Protein AF-R6QWG6-F1 (afdb_monomer_lite)

Radius of gyration: 21.87 Å; chains: 1; bounding box: 49×50×62 Å

pLDDT: mean 91.48, std 11.35, range [29.98, 98.38]

Sequence (337 aa):
MKPDKQFIIIDHNIEKIKEFINEIIIEPKHLLSKWAKITNQTPAAKIGYIGQHLASLITGVPGTGSGARGNDLTDRSEVKSCNKVDQVDKCNNCGARVLRLEDKCPDCGSADIKRKDDSKWLFSVRDEQELKQYKNLDRIVLLLMDYPNFASGDFKDIRICAFEIYPKEERMQAFKELISNHYYNIFLPKQEKNKKTNPMNFHPWSFQFYKCNPIKTFECIIKDIDTCPNIAINSYIAPSCERDNSLKPLPMPSTLLKKEEWKEIIKKANYAEEIQPLIDNGFLKEKGLGKLTKCQFAKLPIKDKAAALPFLDQNLRDMVPLRPIVSALQKKHYQRG

Structure (mmCIF, N/CA/C/O backbone):
data_AF-R6QWG6-F1
#
_entry.id   AF-R6QWG6-F1
#
loop_
_atom_site.group_PDB
_atom_site.id
_atom_site.type_symbol
_atom_site.label_atom_id
_atom_site.label_alt_id
_atom_site.label_comp_id
_atom_site.label_asym_id
_atom_site.label_entity_id
_atom_site.label_seq_id
_atom_site.pdbx_PDB_ins_code
_atom_site.Cartn_x
_atom_site.Cartn_y
_atom_site.Cartn_z
_atom_site.occupancy
_atom_site.B_iso_or_equiv
_atom_site.auth_seq_id
_atom_site.auth_comp_id
_atom_site.auth_asym_id
_atom_site.auth_atom_id
_atom_site.pdbx_PDB_model_num
ATOM 1 N N . MET A 1 1 ? 13.348 -9.148 -12.463 1.00 74.56 1 MET A N 1
ATOM 2 C CA . MET A 1 1 ? 13.460 -9.402 -11.009 1.00 74.56 1 MET A CA 1
ATOM 3 C C . MET A 1 1 ? 12.838 -10.761 -10.744 1.00 74.56 1 MET A C 1
ATOM 5 O O . MET A 1 1 ? 11.757 -11.020 -11.262 1.00 74.56 1 MET A O 1
ATOM 9 N N . LYS A 1 2 ? 13.507 -11.672 -10.037 1.00 67.12 2 LYS A N 1
ATOM 10 C CA . LYS A 1 2 ? 13.031 -13.058 -9.914 1.00 67.12 2 LYS A CA 1
ATOM 11 C C . LYS A 1 2 ? 12.911 -13.443 -8.443 1.00 67.12 2 LYS A C 1
ATOM 13 O O . LYS A 1 2 ? 13.938 -13.463 -7.771 1.00 67.12 2 LYS A O 1
ATOM 18 N N . PRO A 1 3 ? 11.694 -13.731 -7.942 1.00 79.25 3 PRO A N 1
ATOM 19 C CA . PRO A 1 3 ? 11.537 -14.415 -6.667 1.00 79.25 3 PRO A CA 1
ATOM 20 C C . PRO A 1 3 ? 12.375 -15.693 -6.677 1.00 79.25 3 PRO A C 1
ATOM 22 O O . PRO A 1 3 ? 12.340 -16.457 -7.648 1.00 79.25 3 PRO A O 1
ATOM 25 N N . ASP A 1 4 ? 13.164 -15.896 -5.630 1.00 87.00 4 ASP A N 1
ATOM 26 C CA . ASP A 1 4 ? 14.049 -17.047 -5.560 1.00 87.00 4 ASP A CA 1
ATOM 27 C C . ASP A 1 4 ? 13.226 -18.315 -5.305 1.00 87.00 4 ASP A C 1
ATOM 29 O O . ASP A 1 4 ? 12.665 -18.533 -4.228 1.00 87.00 4 ASP A O 1
ATOM 33 N N . LYS A 1 5 ? 13.128 -19.141 -6.351 1.00 89.00 5 LYS A N 1
ATOM 34 C CA . LYS A 1 5 ? 12.234 -20.299 -6.402 1.00 89.00 5 LYS A CA 1
ATOM 35 C C . LYS A 1 5 ? 12.534 -21.329 -5.319 1.00 89.00 5 LYS A C 1
ATOM 37 O O . LYS A 1 5 ? 11.618 -22.048 -4.942 1.00 89.00 5 LYS A O 1
ATOM 42 N N . GLN A 1 6 ? 13.763 -21.383 -4.799 1.00 94.19 6 GLN A N 1
ATOM 43 C CA . GLN A 1 6 ? 14.117 -22.340 -3.747 1.00 94.19 6 GLN A CA 1
ATOM 44 C C . GLN A 1 6 ? 13.376 -22.081 -2.427 1.00 94.19 6 GLN A C 1
ATOM 46 O O . GLN A 1 6 ? 13.207 -22.997 -1.629 1.00 94.19 6 GLN A O 1
ATOM 51 N N . PHE A 1 7 ? 12.915 -20.847 -2.200 1.00 94.38 7 PHE A N 1
ATOM 52 C CA . PHE A 1 7 ? 12.168 -20.480 -0.998 1.00 94.38 7 PHE A CA 1
ATOM 53 C C . PHE A 1 7 ? 10.648 -20.593 -1.170 1.00 94.38 7 PHE A C 1
ATOM 55 O O . PHE A 1 7 ? 9.911 -20.463 -0.194 1.00 94.38 7 PHE A O 1
ATOM 62 N N . ILE A 1 8 ? 10.166 -20.837 -2.392 1.00 95.12 8 ILE A N 1
ATOM 63 C CA . ILE A 1 8 ? 8.740 -20.975 -2.694 1.00 95.12 8 ILE A CA 1
ATOM 64 C C . ILE A 1 8 ? 8.337 -22.425 -2.436 1.00 95.12 8 ILE A C 1
ATOM 66 O O . ILE A 1 8 ? 8.494 -23.282 -3.303 1.00 95.12 8 ILE A O 1
ATOM 70 N N . ILE A 1 9 ? 7.830 -22.693 -1.234 1.00 96.50 9 ILE A N 1
ATOM 71 C CA . ILE A 1 9 ? 7.484 -24.054 -0.795 1.00 96.50 9 ILE A CA 1
ATOM 72 C C . ILE A 1 9 ? 6.024 -24.205 -0.358 1.00 96.50 9 ILE A C 1
ATOM 74 O O . ILE A 1 9 ? 5.555 -25.327 -0.197 1.00 96.50 9 ILE A O 1
ATOM 78 N N . ILE A 1 10 ? 5.297 -23.100 -0.155 1.00 95.50 10 ILE A N 1
ATOM 79 C CA . ILE A 1 10 ? 3.862 -23.152 0.136 1.00 95.50 10 ILE A CA 1
ATOM 80 C C . ILE A 1 10 ? 3.117 -23.311 -1.189 1.00 95.50 10 ILE A C 1
ATOM 82 O O . ILE A 1 10 ? 3.154 -22.416 -2.034 1.00 95.50 10 ILE A O 1
ATOM 86 N N . ASP A 1 11 ? 2.422 -24.434 -1.325 1.00 93.06 11 ASP A N 1
ATOM 87 C CA . ASP A 1 11 ? 1.555 -24.793 -2.445 1.00 93.06 11 ASP A CA 1
ATOM 88 C C . ASP A 1 11 ? 0.078 -24.449 -2.174 1.00 93.06 11 ASP A C 1
ATOM 90 O O . ASP A 1 11 ? -0.278 -24.047 -1.061 1.00 93.06 11 ASP A O 1
ATOM 94 N N . HIS A 1 12 ? -0.784 -24.619 -3.188 1.00 95.19 12 HIS A N 1
ATOM 95 C CA . HIS A 1 12 ? -2.236 -24.377 -3.098 1.00 95.19 12 HIS A CA 1
ATOM 96 C C . HIS A 1 12 ? -2.566 -22.995 -2.503 1.00 95.19 12 HIS A C 1
ATOM 98 O O . HIS A 1 12 ? -3.383 -22.838 -1.593 1.00 95.19 12 HIS A O 1
ATOM 104 N N . ASN A 1 13 ? -1.835 -21.975 -2.968 1.00 96.19 13 ASN A N 1
ATOM 105 C CA . ASN A 1 13 ? -1.834 -20.650 -2.358 1.00 96.19 13 ASN A CA 1
ATOM 106 C C . ASN A 1 13 ? -3.224 -20.015 -2.374 1.00 96.19 13 ASN A C 1
ATOM 108 O O . ASN A 1 13 ? -3.626 -19.434 -1.377 1.00 96.19 13 ASN A O 1
ATOM 112 N N . ILE A 1 14 ? -3.968 -20.123 -3.479 1.00 97.44 14 ILE A N 1
ATOM 113 C CA . ILE A 1 14 ? -5.291 -19.496 -3.611 1.00 97.44 14 ILE A CA 1
ATOM 114 C C . ILE A 1 14 ? -6.273 -20.070 -2.587 1.00 97.44 14 ILE A C 1
ATOM 116 O O . ILE A 1 14 ? -6.990 -19.309 -1.936 1.00 97.44 14 ILE A O 1
ATOM 120 N N . GLU A 1 15 ? -6.296 -21.391 -2.435 1.00 97.94 15 GLU A N 1
ATOM 121 C CA . GLU A 1 15 ? -7.161 -22.102 -1.499 1.00 97.94 15 GLU A CA 1
ATOM 122 C C . GLU A 1 15 ? -6.824 -21.703 -0.060 1.00 97.94 15 GLU A C 1
ATOM 124 O O . GLU A 1 15 ? -7.693 -21.210 0.660 1.00 97.94 15 GLU A O 1
ATOM 129 N N . LYS A 1 16 ? -5.541 -21.787 0.316 1.00 98.25 16 LYS A N 1
ATOM 130 C CA . LYS A 1 16 ? -5.069 -21.417 1.659 1.00 98.25 16 LYS A CA 1
ATOM 131 C C . LYS A 1 16 ? -5.262 -19.934 1.969 1.00 98.25 16 LYS A C 1
ATOM 133 O O . LYS A 1 16 ? -5.526 -19.575 3.109 1.00 98.25 16 LYS A O 1
ATOM 138 N N . ILE A 1 17 ? -5.143 -19.049 0.976 1.00 98.31 17 ILE A N 1
ATOM 139 C CA . ILE A 1 17 ? -5.441 -17.618 1.143 1.00 98.31 17 ILE A CA 1
ATOM 140 C C . ILE A 1 17 ? -6.918 -17.427 1.488 1.00 98.31 17 ILE A C 1
ATOM 142 O O . ILE A 1 17 ? -7.224 -16.649 2.387 1.00 98.31 17 ILE A O 1
ATOM 146 N N . LYS A 1 18 ? -7.837 -18.110 0.793 1.00 98.31 18 LYS A N 1
ATOM 147 C CA . LYS A 1 18 ? -9.277 -18.007 1.076 1.00 98.31 18 LYS A CA 1
ATOM 148 C C . LYS A 1 18 ? -9.615 -18.536 2.466 1.00 98.31 18 LYS A C 1
ATOM 150 O O . LYS A 1 18 ? -10.324 -17.854 3.199 1.00 98.31 18 LYS A O 1
ATOM 155 N N . GLU A 1 19 ? -9.077 -19.698 2.823 1.00 98.25 19 GLU A N 1
ATOM 156 C CA . GLU A 1 19 ? -9.217 -20.297 4.155 1.00 98.25 19 GLU A CA 1
ATOM 157 C C . GLU A 1 19 ? -8.706 -19.339 5.238 1.00 98.25 19 GLU A C 1
ATOM 159 O O . GLU A 1 19 ? -9.456 -18.949 6.128 1.00 98.25 19 GLU A O 1
ATOM 164 N N . PHE A 1 20 ? -7.485 -18.820 5.080 1.00 97.69 20 PHE A N 1
ATOM 165 C CA . PHE A 1 20 ? -6.903 -17.855 6.009 1.00 97.69 20 PHE A CA 1
ATOM 166 C C . PHE A 1 20 ? -7.732 -16.571 6.134 1.00 97.69 20 PHE A C 1
ATOM 168 O O . PHE A 1 20 ? -7.926 -16.059 7.235 1.00 97.69 20 PHE A O 1
ATOM 175 N N . ILE A 1 21 ? -8.217 -16.014 5.019 1.00 97.06 21 ILE A N 1
ATOM 176 C CA . ILE A 1 21 ? -9.080 -14.826 5.051 1.00 97.06 21 ILE A CA 1
ATOM 177 C C . ILE A 1 21 ? -10.371 -15.133 5.821 1.00 97.06 21 ILE A C 1
ATOM 179 O O . ILE A 1 21 ? -10.808 -14.303 6.618 1.00 97.06 21 ILE A O 1
ATOM 183 N N . ASN A 1 22 ? -10.966 -16.308 5.621 1.00 96.69 22 ASN A N 1
ATOM 184 C CA . ASN A 1 22 ? -12.163 -16.706 6.349 1.00 96.69 22 ASN A CA 1
ATOM 185 C C . ASN A 1 22 ? -11.894 -16.818 7.861 1.00 96.69 22 ASN A C 1
ATOM 187 O O . ASN A 1 22 ? -12.491 -16.085 8.649 1.00 96.69 22 ASN A O 1
ATOM 191 N N . GLU A 1 23 ? -10.930 -17.650 8.248 1.00 96.06 23 GLU A N 1
ATOM 192 C CA . GLU A 1 23 ? -10.666 -18.003 9.648 1.00 96.06 23 GLU A CA 1
ATOM 193 C C . GLU A 1 23 ? -10.027 -16.871 10.462 1.00 96.06 23 GLU A C 1
ATOM 195 O O . GLU A 1 23 ? -10.277 -16.734 11.658 1.00 96.06 23 GLU A O 1
ATOM 200 N N . ILE A 1 24 ? -9.172 -16.049 9.843 1.00 95.31 24 ILE A N 1
ATOM 201 C CA . ILE A 1 24 ? -8.321 -15.088 10.568 1.00 95.31 24 ILE A CA 1
ATOM 202 C C . ILE A 1 24 ? -8.771 -13.636 10.373 1.00 95.31 24 ILE A C 1
ATOM 204 O O . ILE A 1 24 ? -8.404 -12.763 11.167 1.00 95.31 24 ILE A O 1
ATOM 208 N N . ILE A 1 25 ? -9.582 -13.347 9.352 1.00 93.88 25 ILE A N 1
ATOM 209 C CA . ILE A 1 25 ? -10.058 -11.983 9.073 1.00 93.88 25 ILE A CA 1
ATOM 210 C C . ILE A 1 25 ? -11.572 -11.880 9.252 1.00 93.88 25 ILE A C 1
ATOM 212 O O . ILE A 1 25 ? -12.025 -11.035 10.025 1.00 93.88 25 ILE A O 1
ATOM 216 N N . ILE A 1 26 ? -12.350 -12.719 8.567 1.00 94.88 26 ILE A N 1
ATOM 217 C CA . ILE A 1 26 ? -13.815 -12.614 8.537 1.00 94.88 26 ILE A CA 1
ATOM 218 C C . ILE A 1 26 ? -14.430 -13.049 9.869 1.00 94.88 26 ILE A C 1
ATOM 220 O O . ILE A 1 26 ? -15.070 -12.236 10.542 1.00 94.88 26 ILE A O 1
ATOM 224 N N . GLU A 1 27 ? -14.210 -14.299 10.281 1.00 94.50 27 GLU A N 1
ATOM 225 C CA . GLU A 1 27 ? -14.813 -14.844 11.503 1.00 94.50 27 GLU A CA 1
ATOM 226 C C . GLU A 1 27 ? -14.423 -14.038 12.755 1.00 94.50 27 GLU A C 1
ATOM 228 O O . GLU A 1 27 ? -15.314 -13.656 13.529 1.00 94.50 27 GLU A O 1
ATOM 233 N N . PRO A 1 28 ? -13.142 -13.655 12.955 1.00 92.56 28 PRO A N 1
ATOM 234 C CA . PRO A 1 28 ? -12.766 -12.839 14.099 1.00 92.56 28 PRO A CA 1
ATOM 235 C C . PRO A 1 28 ? -13.395 -11.451 14.052 1.00 92.56 28 PRO A C 1
ATOM 237 O O . PRO A 1 28 ? -13.781 -10.941 15.102 1.00 92.56 28 PRO A O 1
ATOM 240 N N . LYS A 1 29 ? -13.553 -10.834 12.870 1.00 91.62 29 LYS A N 1
ATOM 241 C CA . LYS A 1 29 ? -14.247 -9.544 12.755 1.00 91.62 29 LYS A CA 1
ATOM 242 C C . LYS A 1 29 ? -15.701 -9.663 13.199 1.00 91.62 29 LYS A C 1
ATOM 244 O O . LYS A 1 29 ? -16.153 -8.811 13.957 1.00 91.62 29 LYS A O 1
ATOM 249 N N . HIS A 1 30 ? -16.433 -10.699 12.792 1.00 92.31 30 HIS A N 1
ATOM 250 C CA . HIS A 1 30 ? -17.821 -10.897 13.235 1.00 92.31 30 HIS A CA 1
ATOM 251 C C . HIS A 1 30 ? -17.925 -11.052 14.753 1.00 92.31 30 HIS A C 1
ATOM 253 O O . HIS A 1 30 ? -18.745 -10.388 15.397 1.00 92.31 30 HIS A O 1
ATOM 259 N N . LEU A 1 31 ? -17.050 -11.870 15.342 1.00 93.56 31 LEU A N 1
ATOM 260 C CA . LEU A 1 31 ? -16.987 -12.059 16.791 1.00 93.56 31 LEU A CA 1
ATOM 261 C C . LEU A 1 31 ? -16.627 -10.756 17.515 1.00 93.56 31 LEU A C 1
ATOM 263 O O . LEU A 1 31 ? -17.288 -10.381 18.485 1.00 93.56 31 LEU A O 1
ATOM 267 N N . LEU A 1 32 ? -15.617 -10.030 17.038 1.00 92.50 32 LEU A N 1
ATOM 268 C CA . LEU A 1 32 ? -15.191 -8.766 17.632 1.00 92.50 32 LEU A CA 1
ATOM 269 C C . LEU A 1 32 ? -16.235 -7.662 17.452 1.00 92.50 32 LEU A C 1
ATOM 271 O O . LEU A 1 32 ? -16.421 -6.877 18.372 1.00 92.50 32 LEU A O 1
ATOM 275 N N . SER A 1 33 ? -16.981 -7.627 16.347 1.00 90.81 33 SER A N 1
ATOM 276 C CA . SER A 1 33 ? -18.115 -6.713 16.151 1.00 90.81 33 SER A CA 1
ATOM 277 C C . SER A 1 33 ? -19.225 -6.942 17.179 1.00 90.81 33 SER A C 1
ATOM 279 O O . SER A 1 33 ? -19.805 -5.978 17.683 1.00 90.81 33 SER A O 1
ATOM 281 N N . LYS A 1 34 ? -19.506 -8.201 17.544 1.00 92.38 34 LYS A N 1
ATOM 282 C CA . LYS A 1 34 ? -20.426 -8.520 18.648 1.00 92.38 34 LYS A CA 1
ATOM 283 C C . LYS A 1 34 ? -19.913 -7.944 19.969 1.00 92.38 34 LYS A C 1
ATOM 285 O O . LYS A 1 34 ? -20.668 -7.283 20.677 1.00 92.38 34 LYS A O 1
ATOM 290 N N . TRP A 1 35 ? -18.640 -8.164 20.294 1.00 93.81 35 TRP A N 1
ATOM 291 C CA . TRP A 1 35 ? -18.048 -7.666 21.539 1.00 93.81 35 TRP A CA 1
ATOM 292 C C . TRP A 1 35 ? -17.888 -6.147 21.569 1.00 93.81 35 TRP A C 1
ATOM 294 O O . TRP A 1 35 ? -18.071 -5.548 22.626 1.00 93.81 35 TRP A O 1
ATOM 304 N N . ALA A 1 36 ? -17.610 -5.511 20.434 1.00 91.25 36 ALA A N 1
ATOM 305 C CA . ALA A 1 36 ? -17.500 -4.062 20.299 1.00 91.25 36 ALA A CA 1
ATOM 306 C C . ALA A 1 36 ? -18.787 -3.360 20.747 1.00 91.25 36 ALA A C 1
ATOM 308 O O . ALA A 1 36 ? -18.729 -2.406 21.516 1.00 91.25 36 ALA A O 1
ATOM 309 N N . LYS A 1 37 ? -19.953 -3.900 20.368 1.00 89.69 37 LYS A N 1
ATOM 310 C CA . LYS A 1 37 ? -21.267 -3.386 20.794 1.00 89.69 37 LYS A CA 1
ATOM 311 C C . LYS A 1 37 ? -21.500 -3.474 22.309 1.00 89.69 37 LYS A C 1
ATOM 313 O O . LYS A 1 37 ? -22.247 -2.670 22.848 1.00 89.69 37 LYS A O 1
ATOM 318 N N . ILE A 1 38 ? -20.884 -4.445 22.987 1.00 92.19 38 ILE A N 1
ATOM 319 C CA . ILE A 1 38 ? -21.041 -4.673 24.436 1.00 92.19 38 ILE A CA 1
ATOM 320 C C . ILE A 1 38 ? -20.015 -3.861 25.237 1.00 92.19 38 ILE A C 1
ATOM 322 O O . ILE A 1 38 ? -20.322 -3.314 26.290 1.00 92.19 38 ILE A O 1
ATOM 326 N N . THR A 1 39 ? -18.776 -3.814 24.753 1.00 91.12 39 THR A N 1
ATOM 327 C CA . THR A 1 39 ? -17.607 -3.323 25.504 1.00 91.12 39 THR A CA 1
ATOM 328 C C . THR A 1 39 ? -17.164 -1.922 25.102 1.00 91.12 39 THR A C 1
ATOM 330 O O . THR A 1 39 ? -16.269 -1.358 25.734 1.00 91.12 39 THR A O 1
ATOM 333 N N . ASN A 1 40 ? -17.739 -1.385 24.023 1.00 85.38 40 ASN A N 1
ATOM 334 C CA . ASN A 1 40 ? -17.299 -0.162 23.362 1.00 85.38 40 ASN A CA 1
ATOM 335 C C . ASN A 1 40 ? -15.803 -0.178 22.971 1.00 85.38 40 ASN A C 1
ATOM 337 O O . ASN A 1 40 ? -15.129 0.852 22.937 1.00 85.38 40 ASN A O 1
ATOM 341 N N . GLN A 1 41 ? -15.254 -1.371 22.716 1.00 88.19 41 GLN A N 1
ATOM 342 C CA . GLN A 1 41 ? -13.901 -1.554 22.188 1.00 88.19 41 GLN A CA 1
ATOM 343 C C . GLN A 1 41 ? -13.926 -1.662 20.663 1.00 88.19 41 GLN A C 1
ATOM 345 O O . GLN A 1 41 ? -14.946 -1.986 20.060 1.00 88.19 41 GLN A O 1
ATOM 350 N N . THR A 1 42 ? -12.787 -1.400 20.019 1.00 85.50 42 THR A N 1
ATOM 351 C CA . THR A 1 42 ? -12.695 -1.507 18.558 1.00 85.50 42 THR A CA 1
ATOM 352 C C . THR A 1 42 ? -12.882 -2.953 18.078 1.00 85.50 42 THR A C 1
ATOM 354 O O . THR A 1 42 ? -12.284 -3.859 18.663 1.00 85.50 42 THR A O 1
ATOM 357 N N . PRO A 1 43 ? -13.646 -3.188 16.992 1.00 86.56 43 PRO A N 1
ATOM 358 C CA . PRO A 1 43 ? -13.701 -4.496 16.345 1.00 86.56 43 PRO A CA 1
ATOM 359 C C . PRO A 1 43 ? -12.462 -4.789 15.477 1.00 86.56 43 PRO A C 1
ATOM 361 O O . PRO A 1 43 ? -12.331 -5.883 14.933 1.00 86.56 43 PRO A O 1
ATOM 364 N N . ALA A 1 44 ? -11.545 -3.825 15.324 1.00 82.88 44 ALA A N 1
ATOM 365 C CA . ALA A 1 44 ? -10.369 -3.964 14.477 1.00 82.88 44 ALA A CA 1
ATOM 366 C C . ALA A 1 44 ? -9.353 -4.956 15.067 1.00 82.88 44 ALA A C 1
ATOM 368 O O . ALA A 1 44 ? -8.669 -4.659 16.052 1.00 82.88 44 ALA A O 1
ATOM 369 N N . ALA A 1 45 ? -9.159 -6.096 14.403 1.00 75.56 45 ALA A N 1
ATOM 370 C CA . ALA A 1 45 ? -8.042 -6.985 14.699 1.00 75.56 45 ALA A CA 1
ATOM 371 C C . ALA A 1 45 ? -6.703 -6.324 14.310 1.00 75.56 45 ALA A C 1
ATOM 373 O O . ALA A 1 45 ? -6.542 -5.737 13.232 1.00 75.56 45 ALA A O 1
ATOM 374 N N . LYS A 1 46 ? -5.701 -6.403 15.193 1.00 76.75 46 LYS A N 1
ATOM 375 C CA . LYS A 1 46 ? -4.368 -5.841 14.936 1.00 76.75 46 LYS A CA 1
ATOM 376 C C . LYS A 1 46 ? -3.612 -6.718 13.932 1.00 76.75 46 LYS A C 1
ATOM 378 O O . LYS A 1 46 ? -3.098 -7.771 14.286 1.00 76.75 46 LYS A O 1
ATOM 383 N N . ILE A 1 47 ? -3.458 -6.241 12.697 1.00 72.88 47 ILE A N 1
ATOM 384 C CA . ILE A 1 47 ? -2.959 -7.051 11.568 1.00 72.88 47 ILE A CA 1
ATOM 385 C C . ILE A 1 47 ? -1.441 -7.316 11.523 1.00 72.88 47 ILE A C 1
ATOM 387 O O . ILE A 1 47 ? -0.944 -7.740 10.486 1.00 72.88 47 ILE A O 1
ATOM 391 N N . GLY A 1 48 ? -0.676 -7.015 12.579 1.00 76.19 48 GLY A N 1
ATOM 392 C CA . GLY A 1 48 ? 0.796 -7.046 12.528 1.00 76.19 48 GLY A CA 1
ATOM 393 C C . GLY A 1 48 ? 1.340 -8.396 12.044 1.00 76.19 48 GLY A C 1
ATOM 394 O O . GLY A 1 48 ? 1.834 -8.499 10.925 1.00 76.19 48 GLY A O 1
ATOM 395 N N . TYR A 1 49 ? 1.169 -9.433 12.865 1.00 84.88 49 TYR A N 1
ATOM 396 C CA . TYR A 1 49 ? 1.573 -10.802 12.525 1.00 84.88 49 TYR A CA 1
ATOM 397 C C . TYR A 1 49 ? 0.650 -11.461 11.501 1.00 84.88 49 TYR A C 1
ATOM 399 O O . TYR A 1 49 ? 1.123 -12.181 10.629 1.00 84.88 49 TYR A O 1
ATOM 407 N N . ILE A 1 50 ? -0.649 -11.150 11.542 1.00 91.25 50 ILE A N 1
ATOM 408 C CA . ILE A 1 50 ? -1.636 -11.646 10.569 1.00 91.25 50 ILE A CA 1
ATOM 409 C C . ILE A 1 50 ? -1.197 -11.313 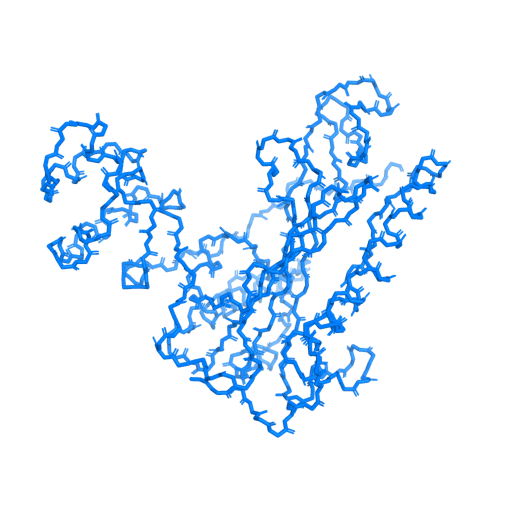9.137 1.00 91.25 50 ILE A C 1
ATOM 411 O O . ILE A 1 50 ? -1.262 -12.161 8.252 1.00 91.25 50 ILE A O 1
ATOM 415 N N . GLY A 1 51 ? -0.677 -10.105 8.910 1.00 93.06 51 GLY A N 1
ATOM 416 C CA . GLY A 1 51 ? -0.149 -9.727 7.608 1.00 93.06 51 GLY A CA 1
ATOM 417 C C . GLY A 1 51 ? 1.092 -10.528 7.203 1.00 93.06 51 GLY A C 1
ATOM 418 O O . GLY A 1 51 ? 1.229 -10.864 6.038 1.00 93.06 51 GLY A O 1
ATOM 419 N N . GLN A 1 52 ? 1.971 -10.920 8.127 1.00 93.69 52 GLN A N 1
ATOM 420 C CA . GLN A 1 52 ? 3.126 -11.762 7.779 1.00 93.69 52 GLN A CA 1
ATOM 421 C C . GLN A 1 52 ? 2.701 -13.168 7.330 1.00 93.69 52 GLN A C 1
ATOM 423 O O . GLN A 1 52 ? 3.225 -13.682 6.339 1.00 93.69 52 GLN A O 1
ATOM 428 N N . HIS A 1 53 ? 1.698 -13.760 7.988 1.00 95.56 53 HIS A N 1
ATOM 429 C CA . HIS A 1 53 ? 1.104 -15.022 7.539 1.00 95.56 53 HIS A CA 1
ATOM 430 C C . HIS A 1 53 ? 0.486 -14.885 6.146 1.00 95.56 53 HIS A C 1
ATOM 432 O O . HIS A 1 53 ? 0.799 -15.668 5.251 1.00 95.56 53 HIS A O 1
ATOM 438 N N . LEU A 1 54 ? -0.320 -13.845 5.926 1.00 96.94 54 LEU A N 1
ATOM 439 C CA . LEU A 1 54 ? -0.946 -13.615 4.628 1.00 96.94 54 LEU A CA 1
ATOM 440 C C . LEU A 1 54 ? 0.085 -13.337 3.522 1.00 96.94 54 LEU A C 1
ATOM 442 O O . LEU A 1 54 ? -0.048 -13.852 2.415 1.00 96.94 54 LEU A O 1
ATOM 446 N N . ALA A 1 55 ? 1.146 -12.581 3.817 1.00 97.06 55 ALA A N 1
ATOM 447 C CA . ALA A 1 55 ? 2.260 -12.370 2.895 1.00 97.06 55 ALA A CA 1
ATOM 448 C C . ALA A 1 55 ? 2.949 -13.694 2.544 1.00 97.06 55 ALA A C 1
ATOM 450 O O . ALA A 1 55 ? 3.278 -13.909 1.378 1.00 97.06 55 ALA A O 1
ATOM 451 N N . SER A 1 56 ? 3.115 -14.595 3.516 1.00 97.31 56 SER A N 1
ATOM 452 C CA . SER A 1 56 ? 3.696 -15.920 3.275 1.00 97.31 56 SER A CA 1
ATOM 453 C C . SER A 1 56 ? 2.840 -16.732 2.301 1.00 97.31 56 SER A C 1
ATOM 455 O O . SER A 1 56 ? 3.347 -17.276 1.324 1.00 97.31 56 SER A O 1
ATOM 457 N N . LEU A 1 57 ? 1.518 -16.739 2.502 1.00 98.19 57 LEU A N 1
ATO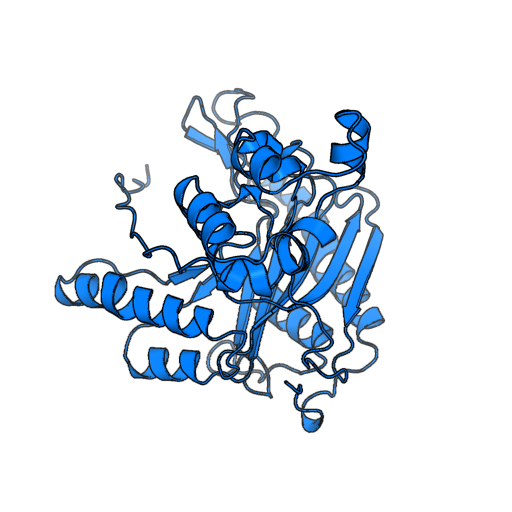M 458 C CA . LEU A 1 57 ? 0.581 -17.431 1.614 1.00 98.19 57 LEU A CA 1
ATOM 459 C C . LEU A 1 57 ? 0.566 -16.826 0.203 1.00 98.19 57 LEU A C 1
ATOM 461 O O . LEU A 1 57 ? 0.632 -17.561 -0.779 1.00 98.19 57 LEU A O 1
ATOM 465 N N . ILE A 1 58 ? 0.543 -15.494 0.084 1.00 97.81 58 ILE A N 1
ATOM 466 C CA . ILE A 1 58 ? 0.542 -14.792 -1.211 1.00 97.81 58 ILE A CA 1
ATOM 467 C C . ILE A 1 58 ? 1.836 -15.054 -1.982 1.00 97.81 58 ILE A C 1
ATOM 469 O O . ILE A 1 58 ? 1.795 -15.333 -3.181 1.00 97.81 58 ILE A O 1
ATOM 473 N N . THR A 1 59 ? 2.980 -14.967 -1.306 1.00 96.75 59 THR A N 1
ATOM 474 C CA . THR A 1 59 ? 4.302 -15.093 -1.935 1.00 96.75 59 THR A CA 1
ATOM 475 C C . THR A 1 59 ? 4.785 -16.529 -2.068 1.00 96.75 59 THR A C 1
ATOM 477 O O . THR A 1 59 ? 5.797 -16.746 -2.723 1.00 96.75 59 THR A O 1
ATOM 480 N N . GLY A 1 60 ? 4.110 -17.495 -1.443 1.00 97.06 60 GLY A N 1
ATOM 481 C CA . GLY A 1 60 ? 4.544 -18.890 -1.381 1.00 97.06 60 GLY A CA 1
ATOM 482 C C . GLY A 1 60 ? 5.773 -19.141 -0.498 1.00 97.06 60 GLY A C 1
ATOM 483 O O . GLY A 1 60 ? 6.257 -20.272 -0.445 1.00 97.06 60 GLY A O 1
ATOM 484 N N . VAL A 1 61 ? 6.284 -18.110 0.183 1.00 96.94 61 VAL A N 1
ATOM 485 C CA . VAL A 1 61 ? 7.514 -18.163 0.979 1.00 96.94 61 VAL A CA 1
ATOM 486 C C . VAL A 1 61 ? 7.161 -18.176 2.468 1.00 96.94 61 VAL A C 1
ATOM 488 O O . VAL A 1 61 ? 6.478 -17.265 2.926 1.00 96.94 61 VAL A O 1
ATOM 491 N N . PRO A 1 62 ? 7.609 -19.166 3.253 1.00 96.25 62 PRO A N 1
ATOM 492 C CA . PRO A 1 62 ? 7.316 -19.232 4.679 1.00 96.25 62 PRO A CA 1
ATOM 493 C C . PRO A 1 62 ? 8.062 -18.151 5.473 1.00 96.25 62 PRO A C 1
ATOM 495 O O . PRO A 1 62 ? 9.091 -17.618 5.052 1.00 96.25 62 PRO A O 1
ATOM 498 N N . GLY A 1 63 ? 7.560 -17.874 6.675 1.00 94.62 63 GLY A N 1
ATOM 499 C CA . GLY A 1 63 ? 8.264 -17.055 7.655 1.00 94.62 63 GLY A CA 1
ATOM 500 C C . GLY A 1 63 ? 9.445 -17.780 8.308 1.00 94.62 63 GLY A C 1
ATOM 501 O O . GLY A 1 63 ? 9.572 -19.001 8.237 1.00 94.62 63 GLY A O 1
ATOM 502 N N . THR A 1 64 ? 10.300 -17.028 9.002 1.00 91.25 64 THR A N 1
ATOM 503 C CA . THR A 1 64 ? 11.477 -17.582 9.706 1.00 91.25 64 THR A CA 1
ATOM 504 C C . THR A 1 64 ? 11.182 -18.147 11.099 1.00 91.25 64 THR A C 1
ATOM 506 O O . THR A 1 64 ? 12.064 -18.731 11.721 1.00 91.25 64 THR A O 1
ATOM 509 N N . GLY A 1 65 ? 9.979 -17.923 11.642 1.00 86.25 65 GLY A N 1
ATOM 510 C CA . GLY A 1 65 ? 9.646 -18.279 13.029 1.00 86.25 65 GLY A CA 1
ATOM 511 C C . GLY A 1 65 ? 10.342 -17.411 14.090 1.00 86.25 65 GLY A C 1
ATOM 512 O O . GLY A 1 65 ? 10.304 -17.735 15.272 1.00 86.25 65 GLY A O 1
ATOM 513 N N . SER A 1 66 ? 10.963 -16.291 13.699 1.00 81.50 66 SER A N 1
ATOM 514 C CA . SER A 1 66 ? 11.807 -15.465 14.582 1.00 81.50 66 SER A CA 1
ATOM 515 C C . SER A 1 66 ? 11.056 -14.588 15.596 1.00 81.50 66 SER A C 1
ATOM 517 O O . SER A 1 66 ? 11.693 -13.870 16.369 1.00 81.50 66 SER A O 1
ATOM 519 N N . GLY A 1 67 ? 9.718 -14.583 15.597 1.00 75.56 67 GLY A N 1
ATOM 520 C CA . GLY A 1 67 ? 8.922 -13.768 16.523 1.00 75.56 67 GLY A CA 1
ATOM 521 C C . GLY A 1 67 ? 9.228 -12.265 16.438 1.00 75.56 67 GLY A C 1
ATOM 522 O O . GLY A 1 67 ? 9.371 -11.614 17.472 1.00 75.56 67 GLY A O 1
ATOM 523 N N . ALA A 1 68 ? 9.369 -11.732 15.217 1.00 68.50 68 ALA A N 1
ATOM 524 C CA . ALA A 1 68 ? 9.760 -10.345 14.912 1.00 68.50 68 ALA A CA 1
ATOM 525 C C . ALA A 1 68 ? 11.216 -9.957 15.238 1.00 68.50 68 ALA A C 1
ATOM 527 O O . ALA A 1 68 ? 11.520 -8.768 15.352 1.00 68.50 68 ALA A O 1
ATOM 528 N N . ARG A 1 69 ? 12.123 -10.926 15.425 1.00 72.19 69 ARG A N 1
ATOM 529 C CA . ARG A 1 69 ? 13.542 -10.674 15.757 1.00 72.19 69 ARG A CA 1
ATOM 530 C C . ARG A 1 69 ? 14.515 -11.013 14.622 1.00 72.19 69 ARG A C 1
ATOM 532 O O . ARG A 1 69 ? 15.712 -11.136 14.858 1.00 72.19 69 ARG A O 1
ATOM 539 N N . GLY A 1 70 ? 14.015 -11.169 13.403 1.00 79.38 70 GLY A N 1
ATOM 540 C CA . GLY A 1 70 ? 14.801 -11.499 12.219 1.00 79.38 70 GLY A CA 1
ATOM 541 C C . GLY A 1 70 ? 14.054 -11.122 10.946 1.00 79.38 70 GLY A C 1
ATOM 542 O O . GLY A 1 70 ? 13.161 -10.282 10.986 1.00 79.38 70 GLY A O 1
ATOM 543 N N . ASN A 1 71 ? 14.413 -11.752 9.828 1.00 86.06 71 ASN A N 1
ATOM 544 C CA . ASN A 1 71 ? 13.707 -11.530 8.567 1.00 86.06 71 ASN A CA 1
ATOM 545 C C . ASN A 1 71 ? 12.268 -12.037 8.660 1.00 86.06 71 ASN A C 1
ATOM 547 O O . ASN A 1 71 ? 12.020 -13.092 9.255 1.00 86.06 71 ASN A O 1
ATOM 551 N N . ASP A 1 72 ? 11.344 -11.326 8.022 1.00 91.25 72 ASP A N 1
ATOM 552 C CA . ASP A 1 72 ? 9.938 -11.715 8.032 1.00 91.25 72 ASP A CA 1
ATOM 553 C C . ASP A 1 72 ? 9.723 -13.016 7.250 1.00 91.25 72 ASP A C 1
ATOM 555 O O . ASP A 1 72 ? 9.073 -13.928 7.760 1.00 91.25 72 ASP A O 1
ATOM 559 N N . LEU A 1 73 ? 10.336 -13.136 6.066 1.00 94.75 73 LEU A N 1
ATOM 560 C CA . LEU A 1 73 ? 10.297 -14.332 5.216 1.00 94.75 73 LEU A CA 1
ATOM 561 C C . LEU A 1 73 ? 11.675 -15.009 5.104 1.00 94.75 73 LEU A C 1
ATOM 563 O O . LEU A 1 73 ? 12.718 -14.373 5.290 1.00 94.75 73 LEU A O 1
ATOM 567 N N . THR A 1 74 ? 11.697 -16.310 4.796 1.00 95.06 74 THR A N 1
ATOM 568 C CA . THR A 1 74 ? 12.940 -17.104 4.682 1.00 95.06 74 THR A CA 1
ATOM 569 C C . THR A 1 74 ? 13.861 -16.648 3.552 1.00 95.06 74 THR A C 1
ATOM 571 O O . THR A 1 74 ? 15.077 -16.787 3.672 1.00 95.06 74 THR A O 1
ATOM 574 N N . ASP A 1 75 ? 13.311 -16.015 2.516 1.00 93.56 75 ASP A N 1
ATOM 575 C CA . ASP A 1 75 ? 14.059 -15.404 1.412 1.00 93.56 75 ASP A CA 1
ATOM 576 C C . ASP A 1 75 ? 14.602 -13.997 1.731 1.00 93.56 75 ASP A C 1
ATOM 578 O O . ASP A 1 75 ? 15.120 -13.316 0.848 1.00 93.56 75 ASP A O 1
ATOM 582 N N . ARG A 1 76 ? 14.493 -13.557 2.994 1.00 92.69 76 ARG A N 1
ATOM 583 C CA . ARG A 1 76 ? 14.903 -12.231 3.490 1.00 92.69 76 ARG A CA 1
ATOM 584 C C . ARG A 1 76 ? 14.039 -11.060 3.013 1.00 92.69 76 ARG A C 1
ATOM 586 O O . ARG A 1 76 ? 14.453 -9.909 3.158 1.00 92.69 76 ARG A O 1
ATOM 593 N N . SER A 1 77 ? 12.845 -11.320 2.483 1.00 93.88 77 SER A N 1
ATOM 594 C CA . SER A 1 77 ? 11.886 -10.251 2.196 1.00 93.88 77 SER A CA 1
ATOM 595 C C . SER A 1 77 ? 11.427 -9.553 3.477 1.00 93.88 77 SER A C 1
ATOM 597 O O . SER A 1 77 ? 11.147 -10.201 4.487 1.00 93.88 77 SER A O 1
ATOM 599 N N . GLU A 1 78 ? 11.283 -8.233 3.396 1.00 95.06 78 GLU A N 1
ATOM 600 C CA . GLU A 1 78 ? 10.674 -7.401 4.438 1.00 95.06 78 GLU A CA 1
ATOM 601 C C . GLU A 1 78 ? 9.165 -7.296 4.195 1.00 95.06 78 GLU A C 1
ATOM 603 O O . GLU A 1 78 ? 8.743 -6.955 3.087 1.00 95.06 78 GLU A O 1
ATOM 608 N N . VAL A 1 79 ? 8.337 -7.515 5.215 1.00 95.75 79 VAL A N 1
ATOM 609 C CA . VAL A 1 79 ? 6.876 -7.427 5.119 1.00 95.75 79 VAL A CA 1
ATOM 610 C C . VAL A 1 79 ? 6.370 -6.239 5.930 1.00 95.75 79 VAL A C 1
ATOM 612 O O . VAL A 1 79 ? 6.544 -6.152 7.144 1.00 95.75 79 VAL A O 1
ATOM 615 N N . LYS A 1 80 ? 5.644 -5.324 5.281 1.00 95.94 80 LYS A N 1
ATOM 616 C CA . LYS A 1 80 ? 4.908 -4.257 5.970 1.00 95.94 80 LYS A CA 1
ATOM 617 C C . LYS A 1 80 ? 3.414 -4.391 5.733 1.00 95.94 80 LYS A C 1
ATOM 619 O O . LYS A 1 80 ? 2.952 -4.463 4.600 1.00 95.94 80 LYS A O 1
ATOM 624 N N . SER A 1 81 ? 2.649 -4.291 6.812 1.00 95.00 81 SER A N 1
ATOM 625 C CA . SER A 1 81 ? 1.188 -4.391 6.787 1.00 95.00 81 SER A CA 1
ATOM 626 C C . SER A 1 81 ? 0.549 -3.061 7.183 1.00 95.00 81 SER A C 1
ATOM 628 O O . SER A 1 81 ? 0.995 -2.409 8.128 1.00 95.00 81 SER A O 1
ATOM 630 N N . CYS A 1 82 ? -0.494 -2.645 6.467 1.00 94.50 82 CYS A N 1
ATOM 631 C CA . CYS A 1 82 ? -1.252 -1.420 6.720 1.00 94.50 82 CYS A CA 1
ATOM 632 C C . CYS A 1 82 ? -2.750 -1.739 6.808 1.00 94.50 82 CYS A C 1
ATOM 634 O O . CYS A 1 82 ? -3.323 -2.247 5.845 1.00 94.50 82 CYS A O 1
ATOM 636 N N . ASN A 1 83 ? -3.374 -1.429 7.953 1.00 93.00 83 ASN A N 1
ATOM 637 C CA . ASN A 1 83 ? -4.816 -1.589 8.147 1.00 93.00 83 ASN A CA 1
ATOM 638 C C . ASN A 1 83 ? -5.530 -0.238 8.143 1.00 93.00 83 ASN A C 1
ATOM 640 O O . ASN A 1 83 ? -5.247 0.636 8.970 1.00 93.00 83 ASN A O 1
ATOM 644 N N . LYS A 1 84 ? -6.496 -0.090 7.246 1.00 92.50 84 LYS A N 1
ATOM 645 C CA . LYS A 1 84 ? -7.437 1.030 7.183 1.00 92.50 84 LYS A CA 1
ATOM 646 C C . LYS A 1 84 ? -8.859 0.653 7.584 1.00 92.50 84 LYS A C 1
ATOM 648 O O . LYS A 1 84 ? -9.667 1.543 7.836 1.00 92.50 84 LYS A O 1
ATOM 653 N N . VAL A 1 85 ? -9.135 -0.637 7.727 1.00 92.12 85 VAL A N 1
ATOM 654 C CA . VAL A 1 85 ? -10.409 -1.155 8.222 1.00 92.12 85 VAL A CA 1
ATOM 655 C C . VAL A 1 85 ? -10.546 -0.843 9.710 1.00 92.12 85 VAL A C 1
ATOM 657 O O . VAL A 1 85 ? -9.599 -0.998 10.482 1.00 92.12 85 VAL A O 1
ATOM 660 N N . ASP A 1 86 ? -11.734 -0.374 10.092 1.00 89.31 86 ASP A N 1
ATOM 661 C CA . ASP A 1 86 ? -12.147 -0.115 11.478 1.00 89.31 86 ASP A CA 1
ATOM 662 C C . ASP A 1 86 ? -11.200 0.786 12.284 1.00 89.31 86 ASP A C 1
ATOM 664 O O . ASP A 1 86 ? -11.070 0.692 13.509 1.00 89.31 86 ASP A O 1
ATOM 668 N N . GLN A 1 87 ? -10.553 1.724 11.590 1.00 88.81 87 GLN A N 1
ATOM 669 C CA . GLN A 1 87 ? -9.821 2.797 12.244 1.00 88.81 87 GLN A CA 1
ATOM 670 C C . GLN A 1 87 ? -10.739 3.639 13.119 1.00 88.81 87 GLN A C 1
ATOM 672 O O . GLN A 1 87 ? -11.862 3.970 12.747 1.00 88.81 87 GLN A O 1
ATOM 677 N N . VAL A 1 88 ? -10.203 4.048 14.269 1.00 88.31 88 VAL A N 1
ATOM 678 C CA . VAL A 1 88 ? -10.917 4.917 15.200 1.00 88.31 88 VAL A CA 1
ATOM 679 C C . VAL A 1 88 ? -11.090 6.307 14.589 1.00 88.31 88 VAL A C 1
ATOM 681 O O . VAL A 1 88 ? -10.118 7.061 14.414 1.00 88.31 88 VAL A O 1
ATOM 684 N N . ASP A 1 89 ? -12.346 6.657 14.341 1.00 93.62 89 ASP A N 1
ATOM 685 C CA . ASP A 1 89 ? -12.772 7.920 13.763 1.00 93.62 89 ASP A CA 1
ATOM 686 C C . ASP A 1 89 ? -12.809 9.029 14.830 1.00 93.62 89 ASP A C 1
ATOM 688 O O . ASP A 1 89 ? -12.352 8.865 15.973 1.00 93.62 89 ASP A O 1
ATOM 692 N N . LYS A 1 90 ? -13.254 10.225 14.438 1.00 95.44 90 LYS A N 1
ATOM 693 C CA . LYS A 1 90 ? -13.343 11.372 15.346 1.00 95.44 90 LYS A CA 1
ATOM 694 C C . LYS A 1 90 ? -14.604 12.187 15.078 1.00 95.44 90 LYS A C 1
ATOM 696 O O . LYS A 1 90 ? -14.834 12.575 13.939 1.00 95.44 90 LYS A O 1
ATOM 701 N N . CYS A 1 91 ? -15.368 12.514 16.115 1.00 96.75 91 CYS A N 1
ATOM 702 C CA . CYS A 1 91 ? -16.467 13.471 16.006 1.00 96.75 91 CYS A CA 1
ATOM 703 C C . CYS A 1 91 ? -15.918 14.880 15.732 1.00 96.75 91 CYS A C 1
ATOM 705 O O . CYS A 1 91 ? -14.982 15.323 16.407 1.00 96.75 91 CYS A O 1
ATOM 707 N N . ASN A 1 92 ? -16.489 15.596 14.764 1.00 96.81 92 ASN A N 1
ATOM 708 C CA . ASN A 1 92 ? -16.086 16.972 14.472 1.00 96.81 92 ASN A CA 1
ATOM 709 C C . ASN A 1 92 ? -16.589 17.968 15.533 1.00 96.81 92 ASN A C 1
ATOM 711 O O . ASN A 1 92 ? -15.882 18.933 15.814 1.00 96.81 92 ASN A O 1
ATOM 715 N N . ASN A 1 93 ? -17.732 17.708 16.181 1.00 96.94 93 ASN A N 1
ATOM 716 C CA . ASN A 1 93 ? -18.324 18.616 17.175 1.00 96.94 93 ASN A CA 1
ATOM 717 C C . ASN A 1 93 ? -17.595 18.589 18.523 1.00 96.94 93 ASN A C 1
ATOM 719 O O . ASN A 1 93 ? -17.177 19.631 19.013 1.00 96.94 93 ASN A O 1
ATOM 723 N N . CYS A 1 94 ? -17.456 17.411 19.142 1.00 95.56 94 CYS A N 1
ATOM 724 C CA . CYS A 1 94 ? -16.865 17.290 20.484 1.00 95.56 94 CYS A CA 1
ATOM 725 C C . CYS A 1 94 ? -15.440 16.719 20.478 1.00 95.56 94 CYS A C 1
ATOM 727 O O . CYS A 1 94 ? -14.757 16.731 21.496 1.00 95.56 94 CYS A O 1
ATOM 729 N N . GLY A 1 95 ? -14.959 16.208 19.341 1.00 95.00 95 GLY A N 1
ATOM 730 C CA . GLY A 1 95 ? -13.624 15.623 19.244 1.00 95.00 95 GLY A CA 1
ATOM 731 C C . GLY A 1 95 ? -13.473 14.217 19.831 1.00 95.00 95 GLY A C 1
ATOM 732 O O . GLY A 1 95 ? -12.359 13.681 19.766 1.00 95.00 95 GLY A O 1
ATOM 733 N N . ALA A 1 96 ? -14.554 13.625 20.346 1.00 94.25 96 ALA A N 1
ATOM 734 C CA . ALA A 1 96 ? -14.594 12.257 20.847 1.00 94.25 96 ALA A CA 1
ATOM 735 C C . ALA A 1 96 ? -14.199 11.232 19.780 1.00 94.25 96 ALA A C 1
ATOM 737 O O . ALA A 1 96 ? -14.253 11.491 18.570 1.00 94.25 96 ALA A O 1
ATOM 738 N N . ARG A 1 97 ? -13.771 10.057 20.242 1.00 93.25 97 ARG A N 1
ATOM 739 C CA . ARG A 1 97 ? -13.503 8.908 19.377 1.00 93.25 97 ARG A CA 1
ATOM 740 C C . ARG A 1 97 ? -14.812 8.215 19.044 1.00 93.25 97 ARG A C 1
ATOM 742 O O . ARG A 1 97 ? -15.668 8.098 19.905 1.00 93.25 97 ARG A O 1
ATOM 749 N N . VAL A 1 98 ? -14.934 7.793 17.793 1.00 93.69 98 VAL A N 1
ATOM 750 C CA . VAL A 1 98 ? -16.136 7.142 17.271 1.00 93.69 98 VAL A CA 1
ATOM 751 C C . VAL A 1 98 ? -15.691 5.866 16.568 1.00 93.69 98 VAL A C 1
ATOM 753 O O . VAL A 1 98 ? -14.717 5.889 15.804 1.00 93.69 98 VAL A O 1
ATOM 756 N N . LEU A 1 99 ? -16.332 4.745 16.873 1.00 92.00 99 LEU A N 1
ATOM 757 C CA . LEU A 1 99 ? -16.080 3.477 16.202 1.00 92.00 99 LEU A CA 1
ATOM 758 C C . LEU A 1 99 ? -16.647 3.521 14.780 1.00 92.00 99 LEU A C 1
ATOM 760 O O . LEU A 1 99 ? -17.610 4.227 14.482 1.00 92.00 99 LEU A O 1
ATOM 764 N N . ARG A 1 100 ? -16.063 2.732 13.873 1.00 90.94 100 ARG A N 1
ATOM 765 C CA . ARG A 1 100 ? -16.513 2.695 12.473 1.00 90.94 100 ARG A CA 1
ATOM 766 C C . ARG A 1 100 ? -17.970 2.238 12.331 1.00 90.94 100 ARG A C 1
ATOM 768 O O . ARG A 1 100 ? -18.660 2.726 11.447 1.00 90.94 100 ARG A O 1
ATOM 775 N N . LEU A 1 101 ? -18.419 1.361 13.228 1.00 89.06 101 LEU A N 1
ATOM 776 C CA . LEU A 1 101 ? -19.789 0.838 13.294 1.00 89.06 101 LEU A CA 1
ATOM 777 C C . LEU A 1 101 ? -20.829 1.846 13.815 1.00 89.06 101 LEU A C 1
ATOM 779 O O . LEU A 1 101 ? -22.020 1.560 13.769 1.00 89.06 101 LEU A O 1
ATOM 783 N N . GLU A 1 102 ? -20.397 2.985 14.359 1.00 91.06 102 GLU A N 1
ATOM 784 C CA . GLU A 1 102 ? -21.289 3.996 1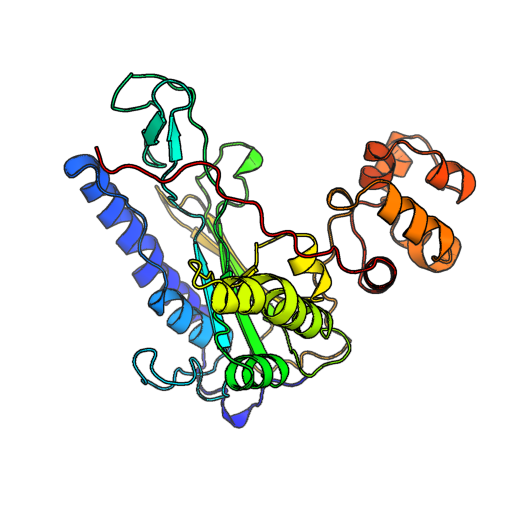4.926 1.00 91.06 102 GLU A CA 1
ATOM 785 C C . GLU A 1 102 ? -21.569 5.097 13.902 1.00 91.06 102 GLU A C 1
ATOM 787 O O . GLU A 1 102 ? -20.643 5.735 13.397 1.00 91.06 102 GLU A O 1
ATOM 792 N N . ASP A 1 103 ? -22.847 5.369 13.638 1.00 92.75 103 ASP A N 1
ATOM 793 C CA . ASP A 1 103 ? -23.290 6.461 12.755 1.00 92.75 103 ASP A CA 1
ATOM 794 C C . ASP A 1 103 ? -23.445 7.806 13.478 1.00 92.75 103 ASP A C 1
ATOM 796 O O . ASP A 1 103 ? -23.606 8.851 12.847 1.00 92.75 103 ASP A O 1
ATOM 800 N N . LYS A 1 104 ? -23.395 7.793 14.813 1.00 95.69 104 LYS A N 1
ATOM 801 C CA . LYS A 1 104 ? -23.470 8.980 15.668 1.00 95.69 104 LYS A CA 1
ATOM 802 C C . LYS A 1 104 ? -22.427 8.893 16.771 1.00 95.69 104 LYS A C 1
ATOM 804 O O . LYS A 1 104 ? -22.102 7.813 17.246 1.00 95.69 104 LYS A O 1
ATOM 809 N N . CYS A 1 105 ? -21.928 10.047 17.193 1.00 95.50 105 CYS A N 1
ATOM 810 C CA . CYS A 1 105 ? -21.008 10.159 18.312 1.00 95.50 105 CYS A CA 1
ATOM 811 C C . CYS A 1 105 ? -21.683 9.692 19.616 1.00 95.50 105 CYS A C 1
ATOM 813 O O . CYS A 1 105 ? -22.731 10.250 19.956 1.00 95.50 105 CYS A O 1
ATOM 815 N N . PRO A 1 106 ? -21.087 8.755 20.375 1.00 92.25 106 PRO A N 1
ATOM 816 C CA . PRO A 1 106 ? -21.668 8.287 21.634 1.00 92.25 106 PRO A CA 1
ATOM 817 C C . PRO A 1 106 ? -21.703 9.381 22.714 1.00 92.25 106 PRO A C 1
ATOM 819 O O . PRO A 1 106 ? -22.592 9.377 23.558 1.00 92.25 106 PRO A O 1
ATOM 822 N N . ASP A 1 107 ? -20.794 10.360 22.649 1.00 94.56 107 ASP A N 1
ATOM 823 C CA . ASP A 1 107 ? -20.667 11.399 23.679 1.00 94.56 107 ASP A CA 1
ATOM 824 C C . ASP A 1 107 ? -21.643 12.571 23.480 1.00 94.56 107 ASP A C 1
ATOM 826 O O . ASP A 1 107 ? -22.087 13.181 24.448 1.00 94.56 107 ASP A O 1
ATOM 830 N N . CYS A 1 108 ? -21.947 12.945 22.229 1.00 96.06 108 CYS A N 1
ATOM 831 C CA . CYS A 1 108 ? -22.744 14.147 21.929 1.00 96.06 108 CYS A CA 1
ATOM 832 C C . CYS A 1 108 ? -23.896 13.932 20.938 1.00 96.06 108 CYS A C 1
ATOM 834 O O . CYS A 1 108 ? -24.577 14.890 20.580 1.00 96.06 108 CYS A O 1
ATOM 836 N N . GLY A 1 109 ? -24.089 12.711 20.433 1.00 96.56 109 GLY A N 1
ATOM 837 C CA . GLY A 1 109 ? -25.149 12.368 19.481 1.00 96.56 109 GLY A CA 1
ATOM 838 C C . GLY A 1 109 ? -24.981 12.929 18.062 1.00 96.56 109 GLY A C 1
ATOM 839 O O . GLY A 1 109 ? -25.813 12.639 17.201 1.00 96.56 109 GLY A O 1
ATOM 840 N N . SER A 1 110 ? -23.928 13.711 17.783 1.00 97.12 110 SER A N 1
ATOM 841 C CA . SER A 1 110 ? -23.685 14.287 16.451 1.00 97.12 110 SER A CA 1
ATOM 842 C C . SER A 1 110 ? -23.388 13.206 15.410 1.00 97.12 110 SER A C 1
ATOM 844 O O . SER A 1 110 ? -22.581 12.310 15.657 1.00 97.12 110 SER A O 1
ATOM 846 N N . ALA A 1 111 ? -23.983 13.333 14.223 1.00 96.62 111 ALA A N 1
ATOM 847 C CA . ALA A 1 111 ? -23.662 12.512 13.053 1.00 96.62 111 ALA A CA 1
ATOM 848 C C . ALA A 1 111 ? -22.476 13.066 12.234 1.00 96.62 111 ALA A C 1
ATOM 850 O O . ALA A 1 111 ? -22.017 12.422 11.293 1.00 96.62 111 ALA A O 1
ATOM 851 N N . ASP A 1 112 ? -21.960 14.254 12.575 1.00 96.62 112 ASP A N 1
ATOM 852 C CA . ASP A 1 112 ? -20.803 14.846 11.899 1.00 96.62 112 ASP A CA 1
ATOM 853 C C . ASP A 1 112 ? -19.502 14.178 12.380 1.00 96.62 112 ASP A C 1
ATOM 855 O O . ASP A 1 112 ? -18.854 14.569 13.364 1.00 96.62 112 ASP A O 1
ATOM 859 N N . ILE A 1 113 ? -19.158 13.091 11.689 1.00 96.25 113 ILE A N 1
ATOM 860 C CA . ILE A 1 113 ? -18.030 12.220 11.998 1.00 96.25 113 ILE A CA 1
ATOM 861 C C . ILE A 1 113 ? -16.970 12.347 10.906 1.00 96.25 113 ILE A C 1
ATOM 863 O O . ILE A 1 113 ? -17.188 12.043 9.733 1.00 96.25 113 ILE A O 1
ATOM 867 N N . LYS A 1 114 ? -15.748 12.689 11.314 1.00 95.50 114 LYS A N 1
ATOM 868 C CA . LYS A 1 114 ? -14.562 12.571 10.471 1.00 95.50 114 LYS A CA 1
ATOM 869 C C . LYS A 1 114 ? -14.090 11.122 10.430 1.00 95.50 114 LYS A C 1
ATOM 871 O O . LYS A 1 114 ? -13.319 10.685 11.293 1.00 95.50 114 LYS A O 1
ATOM 876 N N . ARG A 1 115 ? -14.515 10.411 9.384 1.00 94.25 115 ARG A N 1
ATOM 877 C CA . ARG A 1 115 ? -14.019 9.073 9.038 1.00 94.25 115 ARG A CA 1
ATOM 878 C C . ARG A 1 115 ? -12.540 9.140 8.647 1.00 94.25 115 ARG A C 1
ATOM 880 O O . ARG A 1 115 ? -12.142 10.002 7.861 1.00 94.25 115 ARG A O 1
ATOM 887 N N . LYS A 1 116 ? -11.705 8.274 9.222 1.00 92.38 116 LYS A N 1
ATOM 888 C CA . LYS A 1 116 ? -10.253 8.250 8.987 1.00 92.38 116 LYS A CA 1
ATOM 889 C C . LYS A 1 116 ? -9.826 7.176 7.994 1.00 92.38 116 LYS A C 1
ATOM 891 O O . LYS A 1 116 ? -10.405 6.094 7.952 1.00 92.38 116 LYS A O 1
ATOM 896 N N . ASP A 1 117 ? -8.778 7.515 7.245 1.00 90.88 117 ASP A N 1
ATOM 897 C CA . ASP A 1 117 ? -8.117 6.656 6.257 1.00 90.88 117 ASP A CA 1
ATOM 898 C C . ASP A 1 117 ? -6.587 6.908 6.209 1.00 90.88 117 ASP A C 1
ATOM 900 O O . ASP A 1 117 ? -5.930 6.866 5.168 1.00 90.88 117 ASP A O 1
ATOM 904 N N . ASP A 1 118 ? -5.985 7.251 7.354 1.00 89.31 118 ASP A N 1
ATOM 905 C CA . ASP A 1 118 ? -4.639 7.844 7.433 1.00 89.31 118 ASP A CA 1
ATOM 906 C C . ASP A 1 118 ? -3.524 6.880 7.883 1.00 89.31 118 ASP A C 1
ATOM 908 O O . ASP A 1 118 ? -2.406 7.320 8.192 1.00 89.31 118 ASP A O 1
ATOM 912 N N . SER A 1 119 ? -3.782 5.565 7.878 1.00 91.50 119 SER A N 1
ATOM 913 C CA . SER A 1 119 ? -2.724 4.573 8.139 1.00 91.50 119 SER A CA 1
ATOM 914 C C . SER A 1 119 ? -1.688 4.505 7.028 1.00 91.50 119 SER A C 1
ATOM 916 O O . SER A 1 119 ? -1.901 4.915 5.885 1.00 91.50 119 SER A O 1
ATOM 918 N N . LYS A 1 120 ? -0.519 4.001 7.417 1.00 94.31 120 LYS A N 1
ATOM 919 C CA . LYS A 1 120 ? 0.681 3.913 6.596 1.00 94.31 120 LYS A CA 1
ATOM 920 C C . LYS A 1 120 ? 1.492 2.680 6.954 1.00 94.31 120 LYS A C 1
ATOM 922 O O . LYS A 1 120 ? 1.412 2.189 8.079 1.00 94.31 120 LYS A O 1
ATOM 927 N N . TRP A 1 121 ? 2.335 2.259 6.024 1.00 95.81 121 TRP A N 1
ATOM 928 C CA . TRP A 1 121 ? 3.466 1.401 6.342 1.00 95.81 121 TRP A CA 1
ATOM 929 C C . TRP A 1 121 ? 4.534 2.226 7.062 1.00 95.81 121 TRP A C 1
ATOM 931 O O . TRP A 1 121 ? 4.783 3.383 6.710 1.00 95.81 121 TRP A O 1
ATOM 941 N N . LEU A 1 122 ? 5.140 1.641 8.091 1.00 94.56 122 LEU A N 1
ATOM 942 C CA . LEU A 1 122 ? 6.180 2.284 8.887 1.00 94.56 122 LEU A CA 1
ATOM 943 C C . LEU A 1 122 ? 7.519 1.609 8.616 1.00 94.56 122 LEU A C 1
ATOM 945 O O . LEU A 1 122 ? 7.658 0.404 8.822 1.00 94.56 122 LEU A O 1
ATOM 949 N N . PHE A 1 123 ? 8.504 2.401 8.202 1.00 94.81 123 PHE A N 1
ATOM 950 C CA . PHE A 1 123 ? 9.891 1.962 8.065 1.00 94.81 123 PHE A CA 1
ATOM 951 C C . PHE A 1 123 ? 10.730 2.647 9.138 1.00 94.81 123 PHE A C 1
ATOM 953 O O . PHE A 1 123 ? 10.905 3.869 9.127 1.00 94.81 123 PHE A O 1
ATOM 960 N N . SER A 1 124 ? 11.205 1.866 10.100 1.00 92.25 124 SER A N 1
ATOM 961 C CA . SER A 1 124 ? 12.100 2.348 11.151 1.00 92.25 124 SER A CA 1
ATOM 962 C C . SER A 1 124 ? 13.528 2.277 10.637 1.00 92.25 124 SER A C 1
ATOM 964 O O . SER A 1 124 ? 13.963 1.183 10.310 1.00 92.25 124 SER A O 1
ATOM 966 N N . VAL A 1 125 ? 14.211 3.420 10.561 1.00 92.94 125 VAL A N 1
ATOM 967 C CA . VAL A 1 125 ? 15.635 3.538 10.220 1.00 92.94 125 VAL A CA 1
ATOM 968 C C . VAL A 1 125 ? 16.303 4.396 11.290 1.00 92.94 125 VAL A C 1
ATOM 970 O O . VAL A 1 125 ? 15.922 5.554 11.474 1.00 92.94 125 VAL A O 1
ATOM 973 N N . ARG A 1 126 ? 17.210 3.795 12.058 1.00 91.25 126 ARG A N 1
ATOM 974 C CA . ARG A 1 126 ? 17.762 4.358 13.300 1.00 91.25 126 ARG A CA 1
ATOM 975 C C . ARG A 1 126 ? 19.249 4.671 13.231 1.00 91.25 126 ARG A C 1
ATOM 977 O O . ARG A 1 126 ? 19.747 5.420 14.064 1.00 91.25 126 ARG A O 1
ATOM 984 N N . ASP A 1 127 ? 19.929 4.117 12.244 1.00 93.00 127 ASP A N 1
ATOM 985 C CA . ASP A 1 127 ? 21.346 4.313 11.991 1.00 93.00 127 ASP A CA 1
ATOM 986 C C . ASP A 1 127 ? 21.659 4.027 10.513 1.00 93.00 127 ASP A C 1
ATOM 988 O O . ASP A 1 127 ? 20.793 3.639 9.715 1.00 93.00 127 ASP A O 1
ATOM 992 N N . GLU A 1 128 ? 22.918 4.236 10.134 1.00 95.12 128 GLU A N 1
ATOM 993 C CA . GLU A 1 128 ? 23.379 3.986 8.771 1.00 95.12 128 GLU A CA 1
ATOM 994 C C . GLU A 1 128 ? 23.367 2.500 8.393 1.00 95.12 128 GLU A C 1
ATOM 996 O O . GLU A 1 128 ? 23.236 2.172 7.210 1.00 95.12 128 GLU A O 1
ATOM 1001 N N . GLN A 1 129 ? 23.478 1.592 9.368 1.00 95.19 129 GLN A N 1
ATOM 1002 C CA . GLN A 1 129 ? 23.448 0.155 9.116 1.00 95.19 129 GLN A CA 1
ATOM 1003 C C . GLN A 1 129 ? 22.046 -0.276 8.676 1.00 95.19 129 GLN A C 1
ATOM 1005 O O . GLN A 1 129 ? 21.913 -0.931 7.641 1.00 95.19 129 GLN A O 1
ATOM 1010 N N . GLU A 1 130 ? 21.002 0.144 9.389 1.00 94.25 130 GLU A N 1
ATOM 1011 C CA . GLU A 1 130 ? 19.606 -0.077 9.006 1.00 94.25 130 GLU A CA 1
ATOM 1012 C C . GLU A 1 130 ? 19.292 0.592 7.663 1.00 94.25 130 GLU A C 1
ATOM 1014 O O . GLU A 1 130 ? 18.659 -0.014 6.795 1.00 94.25 130 GLU A O 1
ATOM 1019 N N . LEU A 1 131 ? 19.788 1.815 7.428 1.00 95.62 131 LEU A N 1
ATOM 1020 C CA . LEU A 1 131 ? 19.625 2.479 6.131 1.00 95.62 131 LEU A CA 1
ATOM 1021 C C . LEU A 1 131 ? 20.234 1.636 5.001 1.00 95.62 131 LEU A C 1
ATOM 1023 O O . LEU A 1 131 ? 19.616 1.447 3.947 1.00 95.62 131 LEU A O 1
ATOM 1027 N N . LYS A 1 132 ? 21.444 1.110 5.216 1.00 96.00 132 LYS A N 1
ATOM 1028 C CA . LYS A 1 132 ? 22.127 0.234 4.263 1.00 96.00 132 LYS A CA 1
ATOM 1029 C C . LYS A 1 132 ? 21.366 -1.075 4.060 1.00 96.00 132 LYS A C 1
ATOM 1031 O O . LYS A 1 132 ? 21.324 -1.546 2.926 1.00 96.00 132 LYS A O 1
ATOM 1036 N N . GLN A 1 133 ? 20.753 -1.643 5.098 1.00 93.56 133 GLN A N 1
ATOM 1037 C CA . GLN A 1 133 ? 19.924 -2.845 4.980 1.00 93.56 133 GLN A CA 1
ATOM 1038 C C . GLN A 1 133 ? 18.733 -2.599 4.053 1.00 93.56 133 GLN A C 1
ATOM 1040 O O . GLN A 1 133 ? 18.633 -3.277 3.035 1.00 93.56 133 GLN A O 1
ATOM 1045 N N . TYR A 1 134 ? 17.910 -1.573 4.299 1.00 95.06 134 TYR A N 1
ATOM 1046 C CA . TYR A 1 134 ? 16.762 -1.273 3.429 1.00 95.06 134 TYR A CA 1
ATOM 1047 C C . TYR A 1 134 ? 17.154 -1.010 1.975 1.00 95.06 134 TYR A C 1
ATOM 1049 O O . TYR A 1 134 ? 16.460 -1.431 1.050 1.00 95.06 134 TYR A O 1
ATOM 1057 N N . LYS A 1 135 ? 18.283 -0.327 1.754 1.00 94.94 135 LYS A N 1
ATOM 1058 C CA . LYS A 1 135 ? 18.806 -0.039 0.410 1.00 94.94 135 LYS A CA 1
ATOM 1059 C C . LYS A 1 135 ? 19.288 -1.281 -0.347 1.00 94.94 135 LYS A C 1
ATOM 1061 O O . LYS A 1 135 ? 19.474 -1.190 -1.562 1.00 94.94 135 LYS A O 1
ATOM 1066 N N . ASN A 1 136 ? 19.514 -2.382 0.367 1.00 94.00 136 ASN A N 1
ATOM 1067 C CA . ASN A 1 136 ? 20.017 -3.654 -0.142 1.00 94.00 136 ASN A CA 1
ATOM 1068 C C . ASN A 1 136 ? 19.037 -4.815 0.095 1.00 94.00 136 ASN A C 1
ATOM 1070 O O . ASN A 1 136 ? 19.442 -5.972 -0.026 1.00 94.00 136 ASN A O 1
ATOM 1074 N N . LEU A 1 137 ? 17.773 -4.538 0.422 1.00 92.50 137 LEU A N 1
ATOM 1075 C CA . LEU A 1 137 ? 16.744 -5.573 0.441 1.00 92.50 137 LEU A CA 1
ATOM 1076 C C . LEU A 1 137 ? 16.508 -6.089 -0.977 1.00 92.50 137 LEU A C 1
ATOM 1078 O O . LEU A 1 137 ? 16.466 -5.311 -1.933 1.00 92.50 137 LEU A O 1
ATOM 1082 N N . ASP A 1 138 ? 16.329 -7.401 -1.090 1.00 92.12 138 ASP A N 1
ATOM 1083 C CA . ASP A 1 138 ? 15.930 -8.035 -2.343 1.00 92.12 138 ASP A CA 1
ATOM 1084 C C . ASP A 1 138 ? 14.469 -7.726 -2.656 1.00 92.12 138 ASP A C 1
ATOM 1086 O O . ASP A 1 138 ? 14.142 -7.385 -3.788 1.00 92.12 138 ASP A O 1
ATOM 1090 N N . ARG A 1 139 ? 13.598 -7.761 -1.641 1.00 94.44 139 ARG A N 1
ATOM 1091 C CA . ARG A 1 139 ? 12.162 -7.552 -1.812 1.00 94.44 139 ARG A CA 1
ATOM 1092 C C . ARG A 1 139 ? 11.513 -6.958 -0.565 1.00 94.44 139 ARG A C 1
ATOM 1094 O O . ARG A 1 139 ? 11.823 -7.331 0.563 1.00 94.44 139 ARG A O 1
ATOM 1101 N N . ILE A 1 140 ? 10.575 -6.047 -0.793 1.00 96.75 140 ILE A N 1
ATOM 1102 C CA . ILE A 1 140 ? 9.639 -5.520 0.199 1.00 96.75 140 ILE A CA 1
ATOM 1103 C C . ILE A 1 140 ? 8.234 -5.916 -0.245 1.00 96.75 140 ILE A C 1
ATOM 1105 O O . ILE A 1 140 ? 7.829 -5.590 -1.362 1.00 96.75 140 ILE A O 1
ATOM 1109 N N . VAL A 1 141 ? 7.486 -6.569 0.638 1.00 97.44 141 VAL A N 1
ATOM 1110 C CA . VAL A 1 141 ? 6.082 -6.937 0.447 1.00 97.44 141 VAL A CA 1
ATOM 1111 C C . VAL A 1 141 ? 5.212 -6.003 1.281 1.00 97.44 141 VAL A C 1
ATOM 1113 O O . VAL A 1 141 ? 5.345 -5.911 2.500 1.00 97.44 141 VAL A O 1
ATOM 1116 N N . LEU A 1 142 ? 4.311 -5.288 0.620 1.00 98.06 142 LEU A N 1
ATOM 1117 C CA . LEU A 1 142 ? 3.420 -4.309 1.227 1.00 98.06 142 LEU A CA 1
ATOM 1118 C C . LEU A 1 142 ? 1.987 -4.818 1.183 1.00 98.06 142 LEU A C 1
ATOM 1120 O O . LEU A 1 142 ? 1.396 -4.901 0.110 1.00 98.06 142 LEU A O 1
ATOM 1124 N N . LEU A 1 143 ? 1.411 -5.104 2.345 1.00 97.88 143 LEU A N 1
ATOM 1125 C CA . LEU A 1 143 ? 0.009 -5.478 2.474 1.00 97.88 143 LEU A CA 1
ATOM 1126 C C . LEU A 1 143 ? -0.847 -4.286 2.863 1.00 97.88 143 LEU A C 1
ATOM 1128 O O . LEU A 1 143 ? -0.523 -3.545 3.795 1.00 97.88 143 LEU A O 1
ATOM 1132 N N . LEU A 1 144 ? -1.968 -4.136 2.175 1.00 96.62 144 LEU A N 1
ATOM 1133 C CA . LEU A 1 144 ? -2.977 -3.128 2.443 1.00 96.62 144 LEU A CA 1
ATOM 1134 C C . LEU A 1 144 ? -4.320 -3.805 2.660 1.00 96.62 144 LEU A C 1
ATOM 1136 O O . LEU A 1 144 ? -4.754 -4.556 1.795 1.00 96.62 144 LEU A O 1
ATOM 1140 N N . MET A 1 145 ? -4.987 -3.476 3.760 1.00 96.00 145 MET A N 1
ATOM 1141 C CA . MET A 1 145 ? -6.395 -3.789 3.963 1.00 96.00 145 MET A CA 1
ATOM 1142 C C . MET A 1 145 ? -7.173 -2.479 4.104 1.00 96.00 145 MET A C 1
ATOM 1144 O O . MET A 1 145 ? -6.895 -1.710 5.025 1.00 96.00 145 MET A O 1
ATOM 1148 N N . ASP A 1 146 ? -8.083 -2.180 3.178 1.00 95.69 146 ASP A N 1
ATOM 1149 C CA . ASP A 1 146 ? -8.850 -0.928 3.150 1.00 95.69 146 ASP A CA 1
ATOM 1150 C C . ASP A 1 146 ? -10.304 -1.111 2.691 1.00 95.69 146 ASP A C 1
ATOM 1152 O O . ASP A 1 146 ? -10.717 -2.196 2.295 1.00 95.69 146 ASP A O 1
ATOM 1156 N N . TYR A 1 147 ? -11.093 -0.040 2.796 1.00 95.88 147 TYR A N 1
ATOM 1157 C CA . TYR A 1 147 ? -12.447 0.024 2.248 1.00 95.88 147 TYR A CA 1
ATOM 1158 C C . TYR A 1 147 ? -12.364 0.587 0.818 1.00 95.88 147 TYR A C 1
ATOM 1160 O O . TYR A 1 147 ? -11.995 1.757 0.662 1.00 95.88 147 TYR A O 1
ATOM 1168 N N . PRO A 1 148 ? -12.687 -0.182 -0.240 1.00 95.81 148 PRO A N 1
ATOM 1169 C CA . PRO A 1 148 ? -12.527 0.273 -1.620 1.00 95.81 148 PRO A CA 1
ATOM 1170 C C . PRO A 1 148 ? -13.455 1.452 -1.958 1.00 95.81 148 PRO A C 1
ATOM 1172 O O . PRO A 1 148 ? -13.078 2.303 -2.762 1.00 95.81 148 PRO A O 1
ATOM 1175 N N . ASN A 1 149 ? -14.605 1.553 -1.282 1.00 95.88 149 ASN A N 1
ATOM 1176 C CA . ASN A 1 149 ? -15.609 2.606 -1.472 1.00 95.88 149 ASN A CA 1
ATOM 1177 C C . ASN A 1 149 ? -15.564 3.688 -0.374 1.00 95.88 149 ASN A C 1
ATOM 1179 O O . ASN A 1 149 ? -16.537 4.418 -0.173 1.00 95.88 149 ASN A O 1
ATOM 1183 N N . PHE A 1 150 ? -14.426 3.838 0.321 1.00 94.50 150 PHE A N 1
ATOM 1184 C CA . PHE A 1 150 ? -14.283 4.766 1.451 1.00 94.50 150 PHE A CA 1
ATOM 1185 C C . PHE A 1 150 ? -14.743 6.198 1.127 1.00 94.50 150 PHE A C 1
ATOM 1187 O O . PHE A 1 150 ? -15.404 6.839 1.942 1.00 94.50 150 PHE A O 1
ATOM 1194 N N . ALA A 1 151 ? -14.411 6.704 -0.067 1.00 91.44 151 ALA A N 1
ATOM 1195 C CA . ALA A 1 151 ? -14.752 8.065 -0.491 1.00 91.44 151 ALA A CA 1
ATOM 1196 C C . ALA A 1 151 ? -16.268 8.310 -0.597 1.00 91.44 151 ALA A C 1
ATOM 1198 O O . ALA A 1 151 ? -16.710 9.449 -0.460 1.00 91.44 151 ALA A O 1
ATOM 1199 N N . SER A 1 152 ? -17.050 7.251 -0.806 1.00 93.56 152 SER A N 1
ATOM 1200 C CA . SER A 1 152 ? -18.513 7.287 -0.865 1.00 93.56 152 SER A CA 1
ATOM 1201 C C . SER A 1 152 ? -19.169 7.051 0.499 1.00 93.56 152 SER A C 1
ATOM 1203 O O . SER A 1 152 ? -20.392 6.998 0.578 1.00 93.56 152 SER A O 1
ATOM 1205 N N . GLY A 1 153 ? -18.379 6.900 1.570 1.00 91.94 153 GLY A N 1
ATOM 1206 C CA . GLY A 1 153 ? -18.885 6.562 2.902 1.00 91.94 153 GLY A CA 1
ATOM 1207 C C . GLY A 1 153 ? -19.411 5.129 3.013 1.00 91.94 153 GLY A C 1
ATOM 1208 O O . GLY A 1 153 ? -20.168 4.840 3.935 1.00 91.94 153 GLY A O 1
ATOM 1209 N N . ASP A 1 154 ? -19.029 4.250 2.084 1.00 93.38 154 ASP A N 1
ATOM 1210 C CA . ASP A 1 154 ? -19.440 2.849 2.063 1.00 93.38 154 ASP A CA 1
ATOM 1211 C C . ASP A 1 154 ? -18.312 1.947 2.585 1.00 93.38 154 ASP A C 1
ATOM 1213 O O . ASP A 1 154 ? -17.179 1.964 2.090 1.00 93.38 154 ASP A O 1
ATOM 1217 N N . PHE A 1 155 ? -18.641 1.176 3.622 1.00 93.81 155 PHE A N 1
ATOM 1218 C CA . PHE A 1 155 ? -17.720 0.331 4.383 1.00 93.81 155 PHE A CA 1
ATOM 1219 C C . PHE A 1 155 ? -18.123 -1.151 4.360 1.00 93.81 155 PHE A C 1
ATOM 1221 O O . PHE A 1 155 ? -17.662 -1.920 5.197 1.00 93.81 155 PHE A O 1
ATOM 1228 N N . LYS A 1 156 ? -18.989 -1.559 3.425 1.00 94.44 156 LYS A N 1
ATOM 1229 C CA . LYS A 1 156 ? -19.495 -2.940 3.347 1.00 94.44 156 LYS A CA 1
ATOM 1230 C C . LYS A 1 156 ? -18.495 -3.933 2.771 1.00 94.44 156 LYS A C 1
ATOM 1232 O O . LYS A 1 156 ? -18.594 -5.119 3.053 1.00 94.44 156 LYS A O 1
ATOM 1237 N N . ASP A 1 157 ? -17.530 -3.458 1.997 1.00 97.00 157 ASP A N 1
ATOM 1238 C CA . ASP A 1 157 ? -16.547 -4.313 1.341 1.00 97.00 157 ASP A CA 1
ATOM 1239 C C . ASP A 1 157 ? -15.160 -4.077 1.929 1.00 97.00 157 ASP A C 1
ATOM 1241 O O . ASP A 1 157 ? -14.760 -2.936 2.146 1.00 97.00 157 ASP A O 1
ATOM 1245 N N . ILE A 1 158 ? -14.376 -5.134 2.118 1.00 96.69 158 ILE A N 1
ATOM 1246 C CA . ILE A 1 158 ? -12.950 -5.014 2.438 1.00 96.69 158 ILE A CA 1
ATOM 1247 C C . ILE A 1 158 ? -12.138 -5.386 1.207 1.00 96.69 158 ILE A C 1
ATOM 1249 O O . ILE A 1 158 ? -12.350 -6.430 0.599 1.00 96.69 158 ILE A O 1
ATOM 1253 N N . ARG A 1 159 ? -11.145 -4.569 0.871 1.00 97.88 159 ARG A N 1
ATOM 1254 C CA . ARG A 1 159 ? -10.122 -4.901 -0.115 1.00 97.88 159 ARG A CA 1
ATOM 1255 C C . ARG A 1 159 ? -8.821 -5.260 0.579 1.00 97.88 159 ARG A C 1
ATOM 1257 O O . ARG A 1 159 ? -8.363 -4.536 1.459 1.00 97.88 159 ARG A O 1
ATOM 1264 N N . ILE A 1 160 ? -8.200 -6.341 0.124 1.00 97.81 160 ILE A N 1
ATOM 1265 C CA . ILE A 1 160 ? -6.842 -6.734 0.489 1.00 97.81 160 ILE A CA 1
ATOM 1266 C C . ILE A 1 160 ? -5.971 -6.665 -0.762 1.00 97.81 160 ILE A C 1
ATOM 1268 O O . ILE A 1 160 ? -6.265 -7.329 -1.754 1.00 97.81 160 ILE A O 1
ATOM 1272 N N . CYS A 1 161 ? -4.879 -5.908 -0.705 1.00 98.12 161 CYS A N 1
ATOM 1273 C CA . CYS A 1 161 ? -3.882 -5.838 -1.770 1.00 98.12 161 CYS A CA 1
ATOM 1274 C C . CYS A 1 161 ? -2.496 -6.222 -1.254 1.00 98.12 161 CYS A C 1
ATOM 1276 O O . CYS A 1 161 ? -2.135 -5.868 -0.130 1.00 98.12 161 CYS A O 1
ATOM 1278 N N . ALA A 1 162 ? -1.696 -6.849 -2.117 1.00 98.19 162 ALA A N 1
ATOM 1279 C CA . ALA A 1 162 ? -0.255 -6.970 -1.929 1.00 98.19 162 ALA A CA 1
ATOM 1280 C C . ALA A 1 162 ? 0.500 -6.264 -3.053 1.00 98.19 162 ALA A C 1
ATOM 1282 O O . ALA A 1 162 ? 0.146 -6.377 -4.233 1.00 98.19 162 ALA A O 1
ATOM 1283 N N . PHE A 1 163 ? 1.560 -5.559 -2.672 1.00 97.88 163 PHE A N 1
ATOM 1284 C CA . PHE A 1 163 ? 2.491 -4.931 -3.596 1.00 97.88 163 PHE A CA 1
ATOM 1285 C C . PHE A 1 163 ? 3.914 -5.380 -3.314 1.00 97.88 163 PHE A C 1
ATOM 1287 O O . PHE A 1 163 ? 4.289 -5.566 -2.160 1.00 97.88 163 PHE A O 1
ATOM 1294 N N . GLU A 1 164 ? 4.717 -5.479 -4.362 1.00 96.62 164 GLU A N 1
ATOM 1295 C CA . GLU A 1 164 ? 6.146 -5.748 -4.258 1.00 96.62 164 GLU A CA 1
ATOM 1296 C C . GLU A 1 164 ? 6.956 -4.534 -4.722 1.00 96.62 164 GLU A C 1
ATOM 1298 O O . GLU A 1 164 ? 6.631 -3.892 -5.729 1.00 96.62 164 GLU A O 1
ATOM 1303 N N . ILE A 1 165 ? 8.016 -4.231 -3.969 1.00 95.88 165 ILE A N 1
ATOM 1304 C CA . ILE A 1 165 ? 9.079 -3.288 -4.329 1.00 95.88 165 ILE A CA 1
ATOM 1305 C C . ILE A 1 165 ? 10.414 -4.030 -4.224 1.00 95.88 165 ILE A C 1
ATOM 1307 O O . ILE A 1 165 ? 10.642 -4.747 -3.254 1.00 95.88 165 ILE A O 1
ATOM 1311 N N . TYR A 1 166 ? 11.305 -3.822 -5.188 1.00 94.50 166 TYR A N 1
ATOM 1312 C CA . TYR A 1 166 ? 12.629 -4.439 -5.267 1.00 94.50 166 TYR A CA 1
ATOM 1313 C C . TYR A 1 166 ? 13.704 -3.343 -5.201 1.00 94.50 166 TYR A C 1
ATOM 1315 O O . TYR A 1 166 ? 14.095 -2.807 -6.235 1.00 94.50 166 TYR A O 1
ATOM 1323 N N . PRO A 1 167 ? 14.178 -2.942 -4.005 1.00 93.94 167 PRO A N 1
ATOM 1324 C CA . PRO A 1 167 ? 15.058 -1.778 -3.854 1.00 93.94 167 PRO A CA 1
ATOM 1325 C C . PRO A 1 167 ? 16.356 -1.824 -4.665 1.00 93.94 167 PRO A C 1
ATOM 1327 O O . PRO A 1 167 ? 16.867 -0.775 -5.050 1.00 93.94 167 PRO A O 1
ATOM 1330 N N . LYS A 1 168 ? 16.908 -3.014 -4.920 1.00 91.50 168 LYS A N 1
ATOM 1331 C CA . LYS A 1 168 ? 18.131 -3.190 -5.721 1.00 91.50 168 LYS A CA 1
ATOM 1332 C C . LYS A 1 168 ? 17.959 -2.842 -7.200 1.00 91.50 168 LYS A C 1
ATOM 1334 O O . LYS A 1 168 ? 18.954 -2.640 -7.884 1.00 91.50 168 LYS A O 1
ATOM 1339 N N . GLU A 1 169 ? 16.726 -2.766 -7.672 1.00 91.12 169 GLU A N 1
ATOM 1340 C CA . GLU A 1 169 ? 16.408 -2.659 -9.088 1.00 91.12 169 GLU A CA 1
ATOM 1341 C C . GLU A 1 169 ? 16.247 -1.194 -9.479 1.00 91.12 169 GLU A C 1
ATOM 1343 O O . GLU A 1 169 ? 15.560 -0.425 -8.801 1.00 91.12 169 GLU A O 1
ATOM 1348 N N . GLU A 1 170 ? 16.868 -0.803 -10.593 1.00 90.88 170 GLU A N 1
ATOM 1349 C CA . GLU A 1 170 ? 16.932 0.595 -11.036 1.00 90.88 170 GLU A CA 1
ATOM 1350 C C . GLU A 1 170 ? 15.534 1.202 -11.204 1.00 90.88 170 GLU A C 1
ATOM 1352 O O . GLU A 1 170 ? 15.249 2.289 -10.699 1.00 90.88 170 GLU A O 1
ATOM 1357 N N . ARG A 1 171 ? 14.609 0.437 -11.796 1.00 89.81 171 ARG A N 1
ATOM 1358 C CA . ARG A 1 171 ? 13.201 0.826 -11.946 1.00 89.81 171 ARG A CA 1
ATOM 1359 C C . ARG A 1 171 ? 12.537 1.200 -10.616 1.00 89.81 171 ARG A C 1
ATOM 1361 O O . ARG A 1 171 ? 11.570 1.948 -10.635 1.00 89.81 171 ARG A O 1
ATOM 1368 N N . MET A 1 172 ? 12.990 0.705 -9.466 1.00 92.88 172 MET A N 1
ATOM 1369 C CA . MET A 1 172 ? 12.363 0.965 -8.160 1.00 92.88 172 MET A CA 1
ATOM 1370 C C . MET A 1 172 ? 13.264 1.756 -7.201 1.00 92.88 172 MET A C 1
ATOM 1372 O O . MET A 1 172 ? 12.980 1.853 -6.002 1.00 92.88 172 MET A O 1
ATOM 1376 N N . GLN A 1 173 ? 14.319 2.391 -7.725 1.00 91.94 173 GLN A N 1
ATOM 1377 C CA . GLN A 1 173 ? 15.314 3.124 -6.938 1.00 91.94 173 GLN A CA 1
ATOM 1378 C C . GLN A 1 173 ? 14.739 4.272 -6.099 1.00 91.94 173 GLN A C 1
ATOM 1380 O O . GLN A 1 173 ? 15.301 4.617 -5.058 1.00 91.94 173 GLN A O 1
ATOM 1385 N N . ALA A 1 174 ? 13.584 4.820 -6.488 1.00 95.06 174 ALA A N 1
ATOM 1386 C CA . ALA A 1 174 ? 12.915 5.892 -5.757 1.00 95.06 174 ALA A CA 1
ATOM 1387 C C . ALA A 1 174 ? 12.659 5.539 -4.281 1.00 95.06 174 ALA A C 1
ATOM 1389 O O . ALA A 1 174 ? 12.700 6.421 -3.425 1.00 95.06 174 ALA A O 1
ATOM 1390 N N . PHE A 1 175 ? 12.467 4.257 -3.941 1.00 96.00 175 PHE A N 1
ATOM 1391 C CA . PHE A 1 175 ? 12.371 3.846 -2.538 1.00 96.00 175 PHE A CA 1
ATOM 1392 C C . PHE A 1 175 ? 13.663 4.145 -1.757 1.00 96.00 175 PHE A C 1
ATOM 1394 O O . PHE A 1 175 ? 13.608 4.657 -0.636 1.00 96.00 175 PHE A O 1
ATOM 1401 N N . LYS A 1 176 ? 14.834 3.881 -2.356 1.00 95.56 176 LYS A N 1
ATOM 1402 C CA . LYS A 1 176 ? 16.149 4.141 -1.746 1.00 95.56 176 LYS A CA 1
ATOM 1403 C C . LYS A 1 176 ? 16.365 5.627 -1.503 1.00 95.56 176 LYS A C 1
ATOM 1405 O O . LYS A 1 176 ? 16.895 6.003 -0.456 1.00 95.56 176 LYS A O 1
ATOM 1410 N N . GLU A 1 177 ? 15.940 6.462 -2.444 1.00 94.81 177 GLU A N 1
ATOM 1411 C CA . GLU A 1 177 ? 15.979 7.916 -2.303 1.00 94.81 177 GLU A CA 1
ATOM 1412 C C . GLU A 1 177 ? 15.064 8.387 -1.172 1.00 94.81 177 GLU A C 1
ATOM 1414 O O . GLU A 1 177 ? 15.501 9.156 -0.318 1.00 94.81 177 GLU A O 1
ATOM 1419 N N . LEU A 1 178 ? 13.828 7.878 -1.105 1.00 95.25 178 LEU A N 1
ATOM 1420 C CA . LEU A 1 178 ? 12.870 8.240 -0.058 1.00 95.25 178 LEU A CA 1
ATOM 1421 C C . LEU A 1 178 ? 13.382 7.894 1.341 1.00 95.25 178 LEU A C 1
ATOM 1423 O O . LEU A 1 178 ? 13.353 8.748 2.229 1.00 95.25 178 LEU A O 1
ATOM 1427 N N . ILE A 1 179 ? 13.881 6.672 1.544 1.00 95.38 179 ILE A N 1
ATOM 1428 C CA . ILE A 1 179 ? 14.350 6.264 2.870 1.00 95.38 179 ILE A CA 1
ATOM 1429 C C . ILE A 1 179 ? 15.647 6.976 3.271 1.00 95.38 179 ILE A C 1
ATOM 1431 O O . ILE A 1 179 ? 15.790 7.365 4.430 1.00 95.38 179 ILE A O 1
ATOM 1435 N N . SER A 1 180 ? 16.542 7.250 2.312 1.00 95.06 180 SER A N 1
ATOM 1436 C CA . SER A 1 180 ? 17.737 8.070 2.556 1.00 95.06 180 SER A CA 1
ATOM 1437 C C . SER A 1 180 ? 17.352 9.507 2.917 1.00 95.06 180 SER A C 1
ATOM 1439 O O . SER A 1 180 ? 17.880 10.066 3.874 1.00 95.06 180 SER A O 1
ATOM 1441 N N . ASN A 1 181 ? 16.393 10.096 2.198 1.00 94.00 181 ASN A N 1
ATOM 1442 C CA . ASN A 1 181 ? 15.906 11.446 2.466 1.00 94.00 181 ASN A CA 1
ATOM 1443 C C . ASN A 1 181 ? 15.287 11.541 3.867 1.00 94.00 181 ASN A C 1
ATOM 1445 O O . ASN A 1 181 ? 15.619 12.456 4.617 1.00 94.00 181 ASN A O 1
ATOM 1449 N N . HIS A 1 182 ? 14.450 10.574 4.260 1.00 94.12 182 HIS A N 1
ATOM 1450 C CA . HIS A 1 182 ? 13.912 10.524 5.622 1.00 94.12 182 HIS A CA 1
ATOM 1451 C C . HIS A 1 182 ? 15.029 10.415 6.665 1.00 94.12 182 HIS A C 1
ATOM 1453 O O . HIS A 1 182 ? 15.003 11.148 7.653 1.00 94.12 182 HIS A O 1
ATOM 1459 N N . TYR A 1 183 ? 16.021 9.547 6.450 1.00 94.81 183 TYR A N 1
ATOM 1460 C CA . TYR A 1 183 ? 17.130 9.392 7.388 1.00 94.81 183 TYR A CA 1
ATOM 1461 C C . TYR A 1 183 ? 17.909 10.703 7.581 1.00 94.81 183 TYR A C 1
ATOM 1463 O O . TYR A 1 183 ? 17.940 11.238 8.690 1.00 94.81 183 TYR A O 1
ATOM 1471 N N . TYR A 1 184 ? 18.454 11.268 6.501 1.00 94.12 184 TYR A N 1
ATOM 1472 C CA . TYR A 1 184 ? 19.340 12.433 6.575 1.00 94.12 184 TYR A CA 1
ATOM 1473 C C . TYR A 1 184 ? 18.612 13.747 6.880 1.00 94.12 184 TYR A C 1
ATOM 1475 O O . TYR A 1 184 ? 19.172 14.605 7.554 1.00 94.12 184 TYR A O 1
ATOM 1483 N N . ASN A 1 185 ? 17.364 13.921 6.430 1.00 91.81 185 ASN A N 1
ATOM 1484 C CA . ASN A 1 185 ? 16.661 15.205 6.564 1.00 91.81 185 ASN A CA 1
ATOM 1485 C C . ASN A 1 185 ? 15.630 15.236 7.700 1.00 91.81 185 ASN A C 1
ATOM 1487 O O . ASN A 1 185 ? 15.171 16.316 8.077 1.00 91.81 185 ASN A O 1
ATOM 1491 N N . ILE A 1 186 ? 15.224 14.081 8.242 1.00 90.88 186 ILE A N 1
ATOM 1492 C CA . ILE A 1 186 ? 14.184 14.008 9.283 1.00 90.88 186 ILE A CA 1
ATOM 1493 C C . ILE A 1 186 ? 14.683 13.296 10.530 1.00 90.88 186 ILE A C 1
ATOM 1495 O O . ILE A 1 186 ? 14.531 13.841 11.623 1.00 90.88 186 ILE A O 1
ATOM 1499 N N . PHE A 1 187 ? 15.217 12.085 10.395 1.00 93.06 187 PHE A N 1
ATOM 1500 C CA . PHE A 1 187 ? 15.618 11.283 11.545 1.00 93.06 187 PHE A CA 1
ATOM 1501 C C . PHE A 1 187 ? 16.872 11.857 12.215 1.00 93.06 187 PHE A C 1
ATOM 1503 O O . PHE A 1 187 ? 16.789 12.276 13.372 1.00 93.06 187 PHE A O 1
ATOM 1510 N N . LEU A 1 188 ? 17.983 11.956 11.478 1.00 93.25 188 LEU A N 1
ATOM 1511 C CA . LEU A 1 188 ? 19.280 12.387 12.001 1.00 93.25 188 LEU A CA 1
ATOM 1512 C C . LEU A 1 188 ? 19.219 13.797 12.627 1.00 93.25 188 LEU A C 1
ATOM 1514 O O . LEU A 1 188 ? 19.564 13.929 13.802 1.00 93.25 188 LEU A O 1
ATOM 1518 N N . PRO A 1 189 ? 18.621 14.826 11.983 1.00 93.38 189 PRO A N 1
ATOM 1519 C CA . PRO A 1 189 ? 18.540 16.161 12.580 1.00 93.38 189 PRO A CA 1
ATOM 1520 C C . PRO A 1 189 ? 17.656 16.229 13.833 1.00 93.38 189 PRO A C 1
ATOM 1522 O O . PRO A 1 189 ? 17.785 17.153 14.641 1.00 93.38 189 PRO A O 1
ATOM 1525 N N . LYS A 1 190 ? 16.694 15.305 13.993 1.00 93.06 190 LYS A N 1
ATOM 1526 C CA . LYS A 1 190 ? 15.902 15.193 15.228 1.00 93.06 190 LYS A CA 1
ATOM 1527 C C . LYS A 1 190 ? 16.709 14.512 16.323 1.00 93.06 190 LYS A C 1
ATOM 1529 O O . LYS A 1 190 ? 16.665 14.990 17.454 1.00 93.06 190 LYS A O 1
ATOM 1534 N N . GLN A 1 191 ? 17.433 13.448 15.987 1.00 93.75 191 GLN A N 1
ATOM 1535 C CA . GLN A 1 191 ? 18.279 12.714 16.920 1.00 93.75 191 GLN A CA 1
ATOM 1536 C C . GLN A 1 191 ? 19.391 13.603 17.488 1.00 93.75 191 GLN A C 1
ATOM 1538 O O . GLN A 1 191 ? 19.507 13.698 18.703 1.00 93.75 191 GLN A O 1
ATOM 1543 N N . GLU A 1 192 ? 20.121 14.337 16.643 1.00 94.31 192 GLU A N 1
ATOM 1544 C CA . GLU A 1 192 ? 21.183 15.273 17.061 1.00 94.31 192 GLU A CA 1
ATOM 1545 C C . GLU A 1 192 ? 20.673 16.369 18.009 1.00 94.31 192 GLU A C 1
ATOM 1547 O O . GLU A 1 192 ? 21.397 16.868 18.866 1.00 94.31 192 GLU A O 1
ATOM 1552 N N . LYS A 1 193 ? 19.392 16.736 17.883 1.00 94.94 193 LYS A N 1
ATOM 1553 C CA . LYS A 1 193 ? 18.717 17.719 18.744 1.00 94.94 193 LYS A CA 1
ATOM 1554 C C . LYS A 1 193 ? 18.030 17.083 19.957 1.00 94.94 193 LYS A C 1
ATOM 1556 O O . LYS A 1 193 ? 17.236 17.765 20.605 1.00 94.94 193 LYS A O 1
ATOM 1561 N N . ASN A 1 194 ? 18.256 15.794 20.225 1.00 93.38 194 ASN A N 1
ATOM 1562 C CA . ASN A 1 194 ? 17.585 15.007 21.266 1.00 93.38 194 ASN A CA 1
ATOM 1563 C C . ASN A 1 194 ? 16.047 15.115 21.224 1.00 93.38 194 ASN A C 1
ATOM 1565 O O . ASN A 1 194 ? 15.363 15.106 22.248 1.00 93.38 194 ASN A O 1
ATOM 1569 N N . LYS A 1 195 ? 15.473 15.242 20.022 1.00 92.88 195 LYS A N 1
ATOM 1570 C CA . LYS A 1 195 ? 14.022 15.300 19.807 1.00 92.88 195 LYS A CA 1
ATOM 1571 C C . LYS A 1 195 ? 13.470 13.911 19.525 1.00 92.88 195 LYS A C 1
ATOM 1573 O O . LYS A 1 195 ? 14.138 13.061 18.943 1.00 92.88 195 LYS A O 1
ATOM 1578 N N . LYS A 1 196 ? 12.188 13.717 19.846 1.00 89.94 196 LYS A N 1
ATOM 1579 C CA . LYS A 1 196 ? 11.452 12.496 19.504 1.00 89.94 196 LYS A CA 1
ATOM 1580 C C . LYS A 1 196 ? 11.547 12.213 17.999 1.00 89.94 196 LYS A C 1
ATOM 1582 O O . LYS A 1 196 ? 11.033 12.982 17.181 1.00 89.94 196 LYS A O 1
ATOM 1587 N N . THR A 1 197 ? 12.181 11.098 17.656 1.00 90.19 197 THR A N 1
ATOM 1588 C CA . THR A 1 197 ? 12.276 10.591 16.288 1.00 90.19 197 THR A CA 1
ATOM 1589 C C . THR A 1 197 ? 11.010 9.824 15.914 1.00 90.19 197 THR A C 1
ATOM 1591 O O . THR A 1 197 ? 10.172 9.481 16.755 1.00 90.19 197 THR A O 1
ATOM 1594 N N . ASN A 1 198 ? 10.823 9.603 14.617 1.00 90.12 198 ASN A N 1
ATOM 1595 C CA . ASN A 1 198 ? 9.694 8.850 14.099 1.00 90.12 198 ASN A CA 1
ATOM 1596 C C . ASN A 1 198 ? 10.136 8.000 12.903 1.00 90.12 198 ASN A C 1
ATOM 1598 O O . ASN A 1 198 ? 11.024 8.427 12.158 1.00 90.12 198 ASN A O 1
ATOM 1602 N N . PRO A 1 199 ? 9.496 6.840 12.686 1.00 93.31 199 PRO A N 1
ATOM 1603 C CA . PRO A 1 199 ? 9.687 6.072 11.462 1.00 93.31 199 PRO A CA 1
ATOM 1604 C C . PRO A 1 199 ? 9.284 6.890 10.229 1.00 93.31 199 PRO A C 1
ATOM 1606 O O . PRO A 1 199 ? 8.545 7.882 10.326 1.00 93.31 199 PRO A O 1
ATOM 1609 N N . MET A 1 200 ? 9.751 6.451 9.063 1.00 94.31 200 MET A N 1
ATOM 1610 C CA . MET A 1 200 ? 9.277 6.956 7.782 1.00 94.31 200 MET A CA 1
ATOM 1611 C C . MET A 1 200 ? 7.834 6.497 7.577 1.00 94.31 200 MET A C 1
ATOM 1613 O O . MET A 1 200 ? 7.535 5.302 7.611 1.00 94.31 200 MET A O 1
ATOM 1617 N N . ASN A 1 201 ? 6.943 7.460 7.354 1.00 94.19 201 ASN A N 1
ATOM 1618 C CA . ASN A 1 201 ? 5.559 7.188 6.994 1.00 94.19 201 ASN A CA 1
ATOM 1619 C C . ASN A 1 201 ? 5.475 6.947 5.488 1.00 94.19 201 ASN A C 1
ATOM 1621 O O . ASN A 1 201 ? 5.721 7.866 4.708 1.00 94.19 201 ASN A O 1
ATOM 1625 N N . PHE A 1 202 ? 5.065 5.751 5.086 1.00 95.81 202 PHE A N 1
ATOM 1626 C CA . PHE A 1 202 ? 4.851 5.415 3.686 1.00 95.81 202 PHE A CA 1
ATOM 1627 C C . PHE A 1 202 ? 3.369 5.129 3.446 1.00 95.81 202 PHE A C 1
ATOM 1629 O O . PHE A 1 202 ? 2.841 4.082 3.819 1.00 95.81 202 PHE A O 1
ATOM 1636 N N . HIS A 1 203 ? 2.667 6.124 2.906 1.00 95.50 203 HIS A N 1
ATOM 1637 C CA . HIS A 1 203 ? 1.214 6.087 2.767 1.00 95.50 203 HIS A CA 1
ATOM 1638 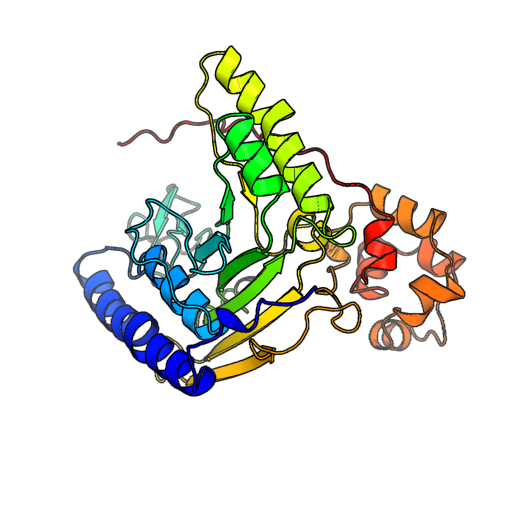C C . HIS A 1 203 ? 0.789 5.330 1.498 1.00 95.50 203 HIS A C 1
ATOM 1640 O O . HIS A 1 203 ? 1.278 5.675 0.414 1.00 95.50 203 HIS A O 1
ATOM 1646 N N . PRO A 1 204 ? -0.155 4.374 1.599 1.00 95.62 204 PRO A N 1
ATOM 1647 C CA . PRO A 1 204 ? -0.779 3.752 0.437 1.00 95.62 204 PRO A CA 1
ATOM 1648 C C . PRO A 1 204 ? -1.368 4.800 -0.503 1.00 95.62 204 PRO A C 1
ATOM 1650 O O . PRO A 1 204 ? -1.879 5.823 -0.044 1.00 95.62 204 PRO A O 1
ATOM 1653 N N . TRP A 1 205 ? -1.285 4.546 -1.810 1.00 95.31 205 TRP A N 1
ATOM 1654 C CA . TRP A 1 205 ? -1.862 5.403 -2.856 1.00 95.31 205 TRP A CA 1
ATOM 1655 C C . TRP A 1 205 ? -1.324 6.846 -2.902 1.00 95.31 205 TRP A C 1
ATOM 1657 O O . TRP A 1 205 ? -1.847 7.687 -3.630 1.00 95.31 205 TRP A O 1
ATOM 1667 N N . SER A 1 206 ? -0.273 7.159 -2.143 1.00 95.31 206 SER A N 1
ATOM 1668 C CA . SER A 1 206 ? 0.379 8.467 -2.193 1.00 95.31 206 SER A CA 1
ATOM 1669 C C . SER A 1 206 ? 1.254 8.615 -3.437 1.00 95.31 206 SER A C 1
ATOM 1671 O O . SER A 1 206 ? 1.702 7.633 -4.025 1.00 95.31 206 SER A O 1
ATOM 1673 N N . PHE A 1 207 ? 1.572 9.859 -3.802 1.00 95.62 207 PHE A N 1
ATOM 1674 C CA . PHE A 1 207 ? 2.529 10.149 -4.874 1.00 95.62 207 PHE A CA 1
ATOM 1675 C C . PHE A 1 207 ? 3.855 9.391 -4.681 1.00 95.62 207 PHE A C 1
ATOM 1677 O O . PHE A 1 207 ? 4.357 8.772 -5.612 1.00 95.62 207 PHE A O 1
ATOM 1684 N N . GLN A 1 208 ? 4.389 9.380 -3.454 1.00 95.19 208 GLN A N 1
ATOM 1685 C CA . GLN A 1 208 ? 5.621 8.666 -3.116 1.00 95.19 208 GLN A CA 1
ATOM 1686 C C . GLN A 1 208 ? 5.486 7.153 -3.313 1.00 95.19 208 GLN A C 1
ATOM 1688 O O . GLN A 1 208 ? 6.413 6.533 -3.822 1.00 95.19 208 GLN A O 1
ATOM 1693 N N . PHE A 1 209 ? 4.336 6.569 -2.957 1.00 96.62 209 PHE A N 1
ATOM 1694 C CA . PHE A 1 209 ? 4.067 5.151 -3.190 1.00 96.62 209 PHE A CA 1
ATOM 1695 C C . PHE A 1 209 ? 4.150 4.796 -4.672 1.00 96.62 209 PHE A C 1
ATOM 1697 O O . PHE A 1 209 ? 4.888 3.887 -5.041 1.00 96.62 209 PHE A O 1
ATOM 1704 N N . TYR A 1 210 ? 3.463 5.552 -5.528 1.00 97.25 210 TYR A N 1
ATOM 1705 C CA . TYR A 1 210 ? 3.504 5.306 -6.966 1.00 97.25 210 TYR A CA 1
ATOM 1706 C C . TYR A 1 210 ? 4.889 5.543 -7.566 1.00 97.25 210 TYR A C 1
ATOM 1708 O O . TYR A 1 210 ? 5.287 4.805 -8.463 1.00 97.25 210 TYR A O 1
ATOM 1716 N N . LYS A 1 211 ? 5.641 6.534 -7.069 1.00 96.00 211 LYS A N 1
ATOM 1717 C CA . LYS A 1 211 ? 7.014 6.802 -7.522 1.00 96.00 211 LYS A CA 1
ATOM 1718 C C . LYS A 1 211 ? 7.980 5.647 -7.268 1.00 96.00 211 LYS A C 1
ATOM 1720 O O . LYS A 1 211 ? 8.954 5.545 -7.998 1.00 96.00 211 LYS A O 1
ATOM 1725 N N . CYS A 1 212 ? 7.697 4.758 -6.317 1.00 96.06 212 CYS A N 1
ATOM 1726 C CA . CYS A 1 212 ? 8.469 3.528 -6.122 1.00 96.06 212 CYS A CA 1
ATOM 1727 C C . CYS A 1 212 ? 8.213 2.449 -7.188 1.00 96.06 212 CYS A C 1
ATOM 1729 O O . CYS A 1 212 ? 8.757 1.357 -7.067 1.00 96.06 212 CYS A O 1
ATOM 1731 N N . ASN A 1 213 ? 7.384 2.722 -8.204 1.00 95.12 213 ASN A N 1
ATOM 1732 C CA . ASN A 1 213 ? 7.034 1.787 -9.273 1.00 95.12 213 ASN A CA 1
ATOM 1733 C C . ASN A 1 213 ? 6.552 0.402 -8.762 1.00 95.12 213 ASN A C 1
ATOM 1735 O O . ASN A 1 213 ? 6.971 -0.616 -9.316 1.00 95.12 213 ASN A O 1
ATOM 1739 N N . PRO A 1 214 ? 5.663 0.331 -7.744 1.00 95.81 214 PRO A N 1
ATOM 1740 C CA . PRO A 1 214 ? 5.266 -0.933 -7.129 1.00 95.81 214 PRO A CA 1
ATOM 1741 C C . PRO A 1 214 ? 4.522 -1.841 -8.115 1.00 95.81 214 PRO A C 1
ATOM 1743 O O . PRO A 1 214 ? 3.752 -1.373 -8.963 1.00 95.81 214 PRO A O 1
ATOM 1746 N N . ILE A 1 215 ? 4.707 -3.152 -7.964 1.00 95.25 215 ILE A N 1
ATOM 1747 C CA . ILE A 1 215 ? 3.958 -4.177 -8.702 1.00 95.25 215 ILE A CA 1
ATOM 1748 C C . ILE A 1 215 ? 2.830 -4.677 -7.804 1.00 95.25 215 ILE A C 1
ATOM 1750 O O . ILE A 1 215 ? 3.101 -5.155 -6.708 1.00 95.25 215 ILE A O 1
ATOM 1754 N N . LYS A 1 216 ? 1.572 -4.587 -8.250 1.00 96.31 216 LYS A N 1
ATOM 1755 C CA . LYS A 1 216 ? 0.437 -5.197 -7.539 1.00 96.31 216 LYS A CA 1
ATOM 1756 C C . LYS A 1 216 ? 0.400 -6.686 -7.868 1.00 96.31 216 LYS A C 1
ATOM 1758 O O . LYS A 1 216 ? 0.113 -7.049 -9.003 1.00 96.31 216 LYS A O 1
ATOM 1763 N N . THR A 1 217 ? 0.711 -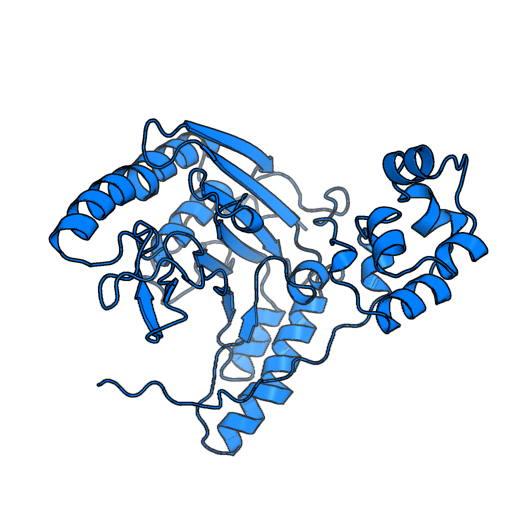7.530 -6.892 1.00 96.50 217 THR A N 1
ATOM 1764 C CA . THR A 1 217 ? 0.795 -8.987 -7.077 1.00 96.50 217 THR A CA 1
ATOM 1765 C C . THR A 1 217 ? -0.444 -9.726 -6.614 1.00 96.50 217 THR A C 1
ATOM 1767 O O . THR A 1 217 ? -0.663 -10.863 -7.022 1.00 96.50 217 THR A O 1
ATOM 1770 N N . PHE A 1 218 ? -1.263 -9.091 -5.783 1.00 98.12 218 PHE A N 1
ATOM 1771 C CA . PHE A 1 218 ? -2.492 -9.677 -5.278 1.00 98.12 218 PHE A CA 1
ATOM 1772 C C . PHE A 1 218 ? -3.544 -8.598 -5.046 1.00 98.12 218 PHE A C 1
ATOM 1774 O O . PHE A 1 218 ? -3.230 -7.510 -4.556 1.00 98.12 218 PHE A O 1
ATOM 1781 N N . GLU A 1 219 ? -4.791 -8.920 -5.372 1.00 98.38 219 GLU A N 1
ATOM 1782 C CA . GLU A 1 219 ? -5.972 -8.164 -4.971 1.00 98.38 219 GLU A CA 1
ATOM 1783 C C . GLU A 1 219 ? -7.130 -9.124 -4.713 1.00 98.38 219 GLU A C 1
ATOM 1785 O O . GLU A 1 219 ? -7.456 -9.964 -5.555 1.00 98.38 219 GLU A O 1
ATOM 1790 N N . CYS A 1 220 ? -7.782 -8.937 -3.574 1.00 98.12 220 CYS A N 1
ATOM 1791 C CA . CYS A 1 220 ? -9.008 -9.612 -3.200 1.00 98.12 220 CYS A CA 1
ATOM 1792 C C . CYS A 1 220 ? -10.017 -8.599 -2.660 1.00 98.12 220 CYS A C 1
ATOM 1794 O O . CYS A 1 220 ? -9.641 -7.669 -1.946 1.00 98.12 220 CYS A O 1
ATOM 1796 N N . ILE A 1 221 ? -11.292 -8.808 -2.971 1.00 98.38 221 ILE A N 1
ATOM 1797 C CA . ILE A 1 221 ? -12.428 -8.103 -2.384 1.00 98.38 221 ILE A CA 1
ATOM 1798 C C . ILE A 1 221 ? -13.236 -9.108 -1.573 1.00 98.38 221 ILE A C 1
ATOM 1800 O O . ILE A 1 221 ? -13.679 -10.123 -2.101 1.00 98.38 221 ILE A O 1
ATOM 1804 N N . ILE A 1 222 ? -13.426 -8.817 -0.293 1.00 98.06 222 ILE A N 1
ATOM 1805 C CA . ILE A 1 222 ? -14.401 -9.478 0.562 1.00 98.06 222 ILE A CA 1
ATOM 1806 C C . ILE A 1 222 ? -15.658 -8.619 0.496 1.00 98.06 222 ILE A C 1
ATOM 1808 O O . ILE A 1 222 ? -15.690 -7.533 1.079 1.00 98.06 222 ILE A O 1
ATOM 1812 N N . LYS A 1 223 ? -16.647 -9.071 -0.271 1.00 97.75 223 LYS A N 1
ATOM 1813 C CA . LYS A 1 223 ? -17.928 -8.374 -0.399 1.00 97.75 223 LYS A CA 1
ATOM 1814 C C . LYS A 1 223 ? -18.785 -8.610 0.826 1.00 97.75 223 LYS A C 1
ATOM 1816 O O . LYS A 1 223 ? -18.725 -9.711 1.363 1.00 97.75 223 LYS A O 1
ATOM 1821 N N . ASP A 1 224 ? -19.584 -7.618 1.208 1.00 96.00 224 ASP A N 1
ATOM 1822 C CA . ASP A 1 224 ? -20.616 -7.748 2.245 1.00 96.00 224 ASP A CA 1
ATOM 1823 C C . ASP A 1 224 ? -20.064 -8.287 3.582 1.00 96.00 224 ASP A C 1
ATOM 1825 O O . ASP A 1 224 ? -20.593 -9.227 4.183 1.00 96.00 224 ASP A O 1
ATOM 1829 N N . ILE A 1 225 ? -18.969 -7.678 4.054 1.00 94.25 225 ILE A N 1
ATOM 1830 C CA . ILE A 1 225 ? -18.163 -8.152 5.184 1.00 94.25 225 ILE A CA 1
ATOM 1831 C C . ILE A 1 225 ? -18.974 -8.384 6.456 1.00 94.25 225 ILE A C 1
ATOM 1833 O O . ILE A 1 225 ? -18.644 -9.290 7.207 1.00 94.25 225 ILE A O 1
ATOM 1837 N N . ASP A 1 226 ? -20.014 -7.595 6.720 1.00 89.69 226 ASP A N 1
ATOM 1838 C CA . ASP A 1 226 ? -20.780 -7.655 7.969 1.00 89.69 226 ASP A CA 1
ATOM 1839 C C . ASP A 1 226 ? -22.020 -8.570 7.898 1.00 89.69 226 ASP A C 1
ATOM 1841 O O . ASP A 1 226 ? -22.719 -8.714 8.902 1.00 89.69 226 ASP A O 1
ATOM 1845 N N . THR A 1 227 ? -22.322 -9.176 6.740 1.00 90.56 227 THR A N 1
ATOM 1846 C CA . THR A 1 227 ? -23.514 -10.024 6.549 1.00 90.56 227 THR A CA 1
ATOM 1847 C C . THR A 1 227 ? -23.149 -11.416 6.030 1.00 90.56 227 THR A C 1
ATOM 1849 O O . THR A 1 227 ? -22.873 -12.308 6.827 1.00 90.56 227 THR A O 1
ATOM 1852 N N . CYS A 1 228 ? -23.151 -11.620 4.713 1.00 92.50 228 CYS A N 1
ATOM 1853 C CA . CYS A 1 228 ? -22.821 -12.880 4.055 1.00 92.50 228 CYS A CA 1
ATOM 1854 C C . CYS A 1 228 ? -21.556 -12.670 3.215 1.00 92.50 228 CYS A C 1
ATOM 1856 O O . CYS A 1 228 ? -21.648 -12.414 2.012 1.00 92.50 228 CYS A O 1
ATOM 1858 N N . PRO A 1 229 ? -20.378 -12.706 3.856 1.00 96.19 229 PRO A N 1
ATOM 1859 C CA . PRO A 1 229 ? -19.149 -12.304 3.210 1.00 96.19 229 PRO A CA 1
ATOM 1860 C C . PRO A 1 229 ? -18.776 -13.255 2.074 1.00 96.19 229 PRO A C 1
ATOM 1862 O O . PRO A 1 229 ? -18.818 -14.475 2.228 1.00 96.19 229 PRO A O 1
ATOM 1865 N N . ASN A 1 230 ? -18.354 -12.695 0.942 1.00 97.06 230 ASN A N 1
ATOM 1866 C CA . ASN A 1 230 ? -17.889 -13.467 -0.210 1.00 97.06 230 ASN A CA 1
ATOM 1867 C C . ASN A 1 230 ? -16.496 -13.012 -0.653 1.00 97.06 230 ASN A C 1
ATOM 1869 O O . ASN A 1 230 ? -16.282 -11.839 -0.960 1.00 97.06 230 ASN A O 1
ATOM 1873 N N . ILE A 1 231 ? -15.558 -13.956 -0.721 1.00 98.25 231 ILE A N 1
ATOM 1874 C CA . ILE A 1 231 ? -14.156 -13.709 -1.065 1.00 98.25 231 ILE A CA 1
ATOM 1875 C C . ILE A 1 231 ? -13.963 -13.832 -2.583 1.00 98.25 231 ILE A C 1
ATOM 1877 O O . ILE A 1 231 ? -13.974 -14.930 -3.143 1.00 98.25 231 ILE A O 1
ATOM 1881 N N . ALA A 1 232 ? -13.700 -12.708 -3.249 1.00 97.81 232 ALA A N 1
ATOM 1882 C CA . ALA A 1 232 ? -13.368 -12.638 -4.668 1.00 97.81 232 ALA A CA 1
ATOM 1883 C C . ALA A 1 232 ? -11.905 -12.215 -4.874 1.00 97.81 232 ALA A C 1
ATOM 1885 O O . ALA A 1 232 ? -11.541 -11.066 -4.634 1.00 97.81 232 ALA A O 1
ATOM 1886 N N . ILE A 1 233 ? -11.061 -13.132 -5.356 1.00 97.81 233 ILE A N 1
ATOM 1887 C CA . ILE A 1 233 ? -9.681 -12.818 -5.757 1.00 97.81 233 ILE A CA 1
ATOM 1888 C C . ILE A 1 233 ? -9.712 -12.276 -7.188 1.00 97.81 233 ILE A C 1
ATOM 1890 O O . ILE A 1 233 ? -9.952 -13.022 -8.134 1.00 97.81 233 ILE A O 1
ATOM 1894 N N . ASN A 1 234 ? -9.466 -10.975 -7.337 1.00 96.38 234 ASN A N 1
ATOM 1895 C CA . ASN A 1 234 ? -9.540 -10.263 -8.615 1.00 96.38 234 ASN A CA 1
ATOM 1896 C C . ASN A 1 234 ? -8.245 -10.366 -9.423 1.00 96.38 234 ASN A C 1
ATOM 1898 O O . ASN A 1 234 ? -8.265 -10.347 -10.651 1.00 96.38 234 ASN A O 1
ATOM 1902 N N . SER A 1 235 ? -7.102 -10.412 -8.738 1.00 95.94 235 SER A N 1
ATOM 1903 C CA . SER A 1 235 ? -5.798 -10.532 -9.386 1.00 95.94 235 SER A CA 1
ATOM 1904 C C . SER A 1 235 ? -4.833 -11.295 -8.498 1.00 95.94 235 SER A C 1
ATOM 1906 O O . SER A 1 235 ? -4.772 -11.042 -7.295 1.00 95.94 235 SER A O 1
ATOM 1908 N N . TYR A 1 236 ? -4.059 -12.191 -9.100 1.00 96.81 236 TYR A N 1
ATOM 1909 C CA . TYR A 1 236 ? -2.998 -12.917 -8.424 1.00 96.81 236 TYR A CA 1
ATOM 1910 C C . TYR A 1 236 ? -1.876 -13.228 -9.406 1.00 96.81 236 TYR A C 1
ATOM 1912 O O . TYR A 1 236 ? -2.109 -13.814 -10.461 1.00 96.81 236 TYR A O 1
ATOM 1920 N N . ILE A 1 237 ? -0.659 -12.826 -9.057 1.00 95.12 237 ILE A N 1
ATOM 1921 C CA . ILE A 1 237 ? 0.545 -13.178 -9.799 1.00 95.12 237 ILE A CA 1
ATOM 1922 C C . ILE A 1 237 ? 1.237 -14.288 -9.026 1.00 95.12 237 ILE A C 1
ATOM 1924 O O . ILE A 1 237 ? 1.752 -14.049 -7.929 1.00 95.12 237 ILE A O 1
ATOM 1928 N N . ALA A 1 238 ? 1.269 -15.486 -9.611 1.00 93.62 238 ALA A N 1
ATOM 1929 C CA . ALA A 1 238 ? 1.796 -16.661 -8.936 1.00 93.62 238 ALA A CA 1
ATOM 1930 C C . ALA A 1 238 ? 3.235 -16.427 -8.419 1.00 93.62 238 ALA A C 1
ATOM 1932 O O . ALA A 1 238 ? 4.007 -15.672 -9.033 1.00 93.62 238 ALA A O 1
ATOM 1933 N N . PRO A 1 239 ? 3.623 -17.073 -7.304 1.00 92.44 239 PRO A N 1
ATOM 1934 C CA . PRO A 1 239 ? 4.928 -16.899 -6.675 1.00 92.44 239 PRO A CA 1
ATOM 1935 C C . PRO A 1 239 ? 6.098 -17.119 -7.629 1.00 92.44 239 PRO A C 1
ATOM 1937 O O . PRO A 1 239 ? 7.078 -16.381 -7.617 1.00 92.44 239 PRO A O 1
ATOM 1940 N N . SER A 1 240 ? 5.971 -18.136 -8.480 1.00 89.94 240 SER A N 1
ATOM 1941 C CA . SER A 1 240 ? 7.011 -18.588 -9.398 1.00 89.94 240 SER A CA 1
ATOM 1942 C C . SER A 1 240 ? 7.135 -17.736 -10.664 1.00 89.94 240 SER A C 1
ATOM 1944 O O . SER A 1 240 ? 8.114 -17.904 -11.400 1.00 89.94 240 SER A O 1
ATOM 1946 N N . CYS A 1 241 ? 6.171 -16.844 -10.930 1.00 91.06 241 CYS A N 1
ATOM 1947 C CA . CYS A 1 241 ? 6.209 -15.937 -12.072 1.00 91.06 241 CYS A CA 1
ATOM 1948 C C . CYS A 1 241 ? 7.311 -14.892 -11.889 1.00 91.06 241 CYS A C 1
ATOM 1950 O O . CYS A 1 241 ? 7.465 -14.295 -10.821 1.00 91.06 241 CYS A O 1
ATOM 1952 N N . GLU A 1 242 ? 8.056 -14.617 -12.953 1.00 87.56 242 GLU A N 1
ATOM 1953 C CA . GLU A 1 242 ? 9.088 -13.589 -12.903 1.00 87.56 242 GLU A CA 1
ATOM 1954 C C . GLU A 1 242 ? 8.459 -12.196 -12.797 1.00 87.56 242 GLU A C 1
ATOM 1956 O O . GLU A 1 242 ? 7.402 -11.912 -13.360 1.00 87.56 242 GLU A O 1
ATOM 1961 N N . ARG A 1 243 ? 9.107 -11.322 -12.028 1.00 86.81 243 ARG A N 1
ATOM 1962 C CA . ARG A 1 243 ? 8.781 -9.899 -11.942 1.00 86.81 243 ARG A CA 1
ATOM 1963 C C . ARG A 1 243 ? 9.718 -9.131 -12.861 1.00 86.81 243 ARG A C 1
ATOM 1965 O O . ARG A 1 243 ? 10.571 -8.366 -12.419 1.00 86.81 243 ARG A O 1
ATOM 1972 N N . ASP A 1 244 ? 9.684 -9.436 -14.145 1.00 78.88 244 ASP A N 1
ATOM 1973 C CA . ASP A 1 244 ? 10.497 -8.739 -15.137 1.00 78.88 244 ASP A CA 1
ATOM 1974 C C . ASP A 1 244 ? 9.786 -7.473 -15.657 1.00 78.88 244 ASP A C 1
ATOM 1976 O O . ASP A 1 244 ? 8.778 -7.015 -15.108 1.00 78.88 244 ASP A O 1
ATOM 1980 N N . ASN A 1 245 ? 10.337 -6.877 -16.714 1.00 75.44 245 ASN A N 1
ATOM 1981 C CA . ASN A 1 245 ? 9.773 -5.679 -17.328 1.00 75.44 245 ASN A CA 1
ATOM 1982 C C . ASN A 1 245 ? 8.426 -5.922 -18.035 1.00 75.44 245 ASN A C 1
ATOM 1984 O O . ASN A 1 245 ? 7.753 -4.942 -18.354 1.00 75.44 245 ASN A O 1
ATOM 1988 N N . SER A 1 246 ? 7.988 -7.175 -18.231 1.00 79.81 246 SER A N 1
ATOM 1989 C CA . SER A 1 246 ? 6.647 -7.469 -18.757 1.00 79.81 246 SER A CA 1
ATOM 1990 C C . SER A 1 246 ? 5.545 -7.095 -17.761 1.00 79.81 246 SER A C 1
ATOM 1992 O O . SER A 1 246 ? 4.451 -6.693 -18.167 1.00 79.81 246 SER A O 1
ATOM 1994 N N . LEU A 1 247 ? 5.831 -7.143 -16.453 1.00 86.19 247 LEU A N 1
ATOM 1995 C CA . LEU A 1 247 ? 4.884 -6.717 -15.432 1.00 86.19 247 LEU A CA 1
ATOM 1996 C C . LEU A 1 247 ? 4.908 -5.201 -15.289 1.00 86.19 247 LEU A C 1
ATOM 1998 O O . LEU A 1 247 ? 5.807 -4.599 -14.680 1.00 86.19 247 LEU A O 1
ATOM 2002 N N . LYS A 1 248 ? 3.868 -4.575 -15.835 1.00 87.81 248 LYS A N 1
ATOM 2003 C CA . LYS A 1 248 ? 3.672 -3.133 -15.726 1.00 87.81 248 LYS A CA 1
ATOM 2004 C C . LYS A 1 248 ? 3.473 -2.748 -14.256 1.00 87.81 248 LYS A C 1
ATOM 2006 O O . LYS A 1 248 ? 2.712 -3.408 -13.544 1.00 87.81 248 LYS A O 1
ATOM 2011 N N . PRO A 1 249 ? 4.153 -1.694 -13.777 1.00 90.56 249 PRO A N 1
ATOM 2012 C CA . PRO A 1 249 ? 3.901 -1.190 -12.440 1.00 90.56 249 PRO A CA 1
ATOM 2013 C C . PRO A 1 249 ? 2.494 -0.612 -12.377 1.00 90.56 249 PRO A C 1
ATOM 2015 O O . PRO A 1 249 ? 1.890 -0.277 -13.398 1.00 90.56 249 PRO A O 1
ATOM 2018 N N . LEU A 1 250 ? 1.991 -0.453 -11.160 1.00 92.94 250 LEU A N 1
ATOM 2019 C CA . LEU A 1 250 ? 0.670 0.110 -10.962 1.00 92.94 250 LEU A CA 1
ATOM 2020 C C . LEU A 1 250 ? 0.586 1.522 -11.592 1.00 92.94 250 LEU A C 1
ATOM 2022 O O . LEU A 1 250 ? 1.463 2.353 -11.311 1.00 92.94 250 LEU A O 1
ATOM 2026 N N . PRO A 1 251 ? -0.429 1.811 -12.430 1.00 93.50 251 PRO A N 1
ATOM 2027 C CA . PRO A 1 251 ? -0.609 3.132 -13.023 1.00 93.50 251 PRO A CA 1
ATOM 2028 C C . PRO A 1 251 ? -0.862 4.181 -11.937 1.00 93.50 251 PRO A C 1
ATOM 2030 O O . PRO A 1 251 ? -1.611 3.938 -10.991 1.00 93.50 251 PRO A O 1
ATOM 2033 N N . MET A 1 252 ? -0.232 5.351 -12.057 1.00 97.06 252 MET A N 1
ATOM 2034 C CA . MET A 1 252 ? -0.381 6.431 -11.080 1.00 97.06 252 MET A CA 1
ATOM 2035 C C . MET A 1 252 ? -1.545 7.347 -11.461 1.00 97.06 252 MET A C 1
ATOM 2037 O O . MET A 1 252 ? -1.497 7.923 -12.544 1.00 97.06 252 MET A O 1
ATOM 2041 N N . PRO A 1 253 ? -2.541 7.575 -10.589 1.00 97.44 253 PRO A N 1
ATOM 2042 C CA . PRO A 1 253 ? -3.582 8.562 -10.844 1.00 97.44 253 PRO A CA 1
ATOM 2043 C C . PRO A 1 253 ? -2.980 9.953 -11.054 1.00 97.44 253 PRO A C 1
ATOM 2045 O O . PRO A 1 253 ? -2.249 10.467 -10.202 1.00 97.44 253 PRO A O 1
ATOM 2048 N N . SER A 1 254 ? -3.303 10.587 -12.176 1.00 97.44 254 SER A N 1
ATOM 2049 C CA . SER A 1 254 ? -2.778 11.912 -12.519 1.00 97.44 254 SER A CA 1
ATOM 2050 C C . SER A 1 254 ? -3.356 13.027 -11.638 1.00 97.44 254 SER A C 1
ATOM 2052 O O . SER A 1 254 ? -2.758 14.095 -11.503 1.00 97.44 254 SER A O 1
ATOM 2054 N N . THR A 1 255 ? -4.469 12.755 -10.949 1.00 96.81 255 THR A N 1
ATOM 2055 C CA . THR A 1 255 ? -5.055 13.613 -9.907 1.00 96.81 255 THR A CA 1
ATOM 2056 C C . THR A 1 255 ? -4.104 13.867 -8.736 1.00 96.81 255 THR A C 1
ATOM 2058 O O . THR A 1 255 ? -4.278 14.841 -8.006 1.00 96.81 255 THR A O 1
ATOM 2061 N N . LEU A 1 256 ? -3.071 13.035 -8.564 1.00 96.25 256 LEU A N 1
ATOM 2062 C CA . LEU A 1 256 ? -2.031 13.246 -7.561 1.00 96.25 256 LEU A CA 1
ATOM 2063 C C . LEU A 1 256 ? -1.047 14.354 -7.941 1.00 96.25 256 LEU A C 1
ATOM 2065 O O . LEU A 1 256 ? -0.325 14.823 -7.055 1.00 96.25 256 LEU A O 1
ATOM 2069 N N . LEU A 1 257 ? -0.981 14.753 -9.214 1.00 96.50 257 LEU A N 1
ATOM 2070 C CA . LEU A 1 257 ? -0.025 15.743 -9.696 1.00 96.50 257 LEU A CA 1
ATOM 2071 C C . LEU A 1 257 ? -0.394 17.169 -9.278 1.00 96.50 257 LEU A C 1
ATOM 2073 O O . LEU A 1 257 ? -1.544 17.605 -9.337 1.00 96.50 257 LEU A O 1
ATOM 2077 N N . LYS A 1 258 ? 0.632 17.940 -8.926 1.00 95.25 258 LYS A N 1
ATOM 2078 C CA . LYS A 1 258 ? 0.558 19.387 -8.721 1.00 95.25 258 LYS A CA 1
ATOM 2079 C C . LYS A 1 258 ? 0.713 20.126 -10.048 1.00 95.25 258 LYS A C 1
ATOM 2081 O O . LYS A 1 258 ? 1.241 19.603 -11.025 1.00 95.25 258 LYS A O 1
ATOM 2086 N N . LYS A 1 259 ? 0.317 21.403 -10.058 1.00 94.88 259 LYS A N 1
ATOM 2087 C CA . LYS A 1 259 ? 0.420 22.290 -11.230 1.00 94.88 259 LYS A CA 1
ATOM 2088 C C . LYS A 1 259 ? 1.813 22.290 -11.868 1.00 94.88 259 LYS A C 1
ATOM 2090 O O . LYS A 1 259 ? 1.911 22.208 -13.085 1.00 94.88 259 LYS A O 1
ATOM 2095 N N . GLU A 1 260 ? 2.867 22.385 -11.063 1.00 94.56 260 GLU A N 1
ATOM 2096 C CA . GLU A 1 260 ? 4.245 22.426 -11.572 1.00 94.56 260 GLU A CA 1
ATOM 2097 C C . GLU A 1 260 ? 4.691 21.078 -12.154 1.00 94.56 260 GLU A C 1
ATOM 2099 O O . GLU A 1 260 ? 5.360 21.041 -13.177 1.00 94.56 260 GLU A O 1
ATOM 2104 N N . GLU A 1 261 ? 4.229 19.964 -11.587 1.00 96.06 261 GLU A N 1
ATOM 2105 C CA . GLU A 1 261 ? 4.538 18.617 -12.085 1.00 96.06 261 GLU A CA 1
ATOM 2106 C C . GLU A 1 261 ? 3.858 18.354 -13.438 1.00 96.06 261 GLU A C 1
ATOM 2108 O O . GLU A 1 261 ? 4.460 17.769 -14.334 1.00 96.06 261 GLU A O 1
ATOM 2113 N N . TRP A 1 262 ? 2.643 18.877 -13.639 1.00 96.50 262 TRP A N 1
ATOM 2114 C CA . TRP A 1 262 ? 2.007 18.892 -14.958 1.00 96.50 262 TRP A CA 1
ATOM 2115 C C . TRP A 1 262 ? 2.826 19.667 -15.995 1.00 96.50 262 TRP A C 1
ATOM 2117 O O . TRP A 1 262 ? 2.941 19.221 -17.137 1.00 96.50 262 TRP A O 1
ATOM 2127 N N . LYS A 1 263 ? 3.396 20.822 -15.621 1.00 94.56 263 LYS A N 1
ATOM 2128 C CA . LYS A 1 263 ? 4.252 21.599 -16.533 1.00 94.56 263 LYS A CA 1
ATOM 2129 C C . LYS A 1 263 ? 5.506 20.818 -16.910 1.00 94.56 263 LYS A C 1
ATOM 2131 O O . LYS A 1 263 ? 5.871 20.822 -18.081 1.00 94.56 263 LYS A O 1
ATOM 2136 N N . GLU A 1 264 ? 6.123 20.135 -15.948 1.00 95.19 264 GLU A N 1
ATOM 2137 C CA . GLU A 1 264 ? 7.300 19.295 -16.187 1.00 95.19 264 GLU A CA 1
ATOM 2138 C C . GLU A 1 264 ? 7.009 18.183 -17.202 1.00 95.19 264 GLU A C 1
ATOM 2140 O O . GLU A 1 264 ? 7.755 18.045 -18.169 1.00 95.19 264 GLU A O 1
ATOM 2145 N N . ILE A 1 265 ? 5.896 17.456 -17.048 1.00 96.44 265 ILE A N 1
ATOM 2146 C CA . ILE A 1 265 ? 5.499 16.404 -18.001 1.00 96.44 265 ILE A CA 1
ATOM 2147 C C . ILE A 1 265 ? 5.278 16.987 -19.397 1.00 96.44 265 ILE A C 1
ATOM 2149 O O . ILE A 1 265 ? 5.842 16.497 -20.366 1.00 96.44 265 ILE A O 1
ATOM 2153 N N . ILE A 1 266 ? 4.499 18.065 -19.520 1.00 95.19 266 ILE A N 1
ATOM 2154 C CA . ILE A 1 266 ? 4.179 18.672 -20.827 1.00 95.19 266 ILE A CA 1
ATOM 2155 C C . ILE A 1 266 ? 5.436 19.206 -21.531 1.00 95.19 266 ILE A C 1
ATOM 2157 O O . ILE A 1 266 ? 5.501 19.232 -22.766 1.00 95.19 266 ILE A O 1
ATOM 2161 N N . LYS A 1 267 ? 6.421 19.657 -20.746 1.00 95.12 267 LYS A N 1
ATOM 2162 C CA . LYS A 1 267 ? 7.707 20.144 -21.241 1.00 95.12 267 LYS A CA 1
ATOM 2163 C C . LYS A 1 267 ? 8.603 19.001 -21.723 1.00 95.12 267 LYS A C 1
ATOM 2165 O O . LYS A 1 267 ? 9.208 19.153 -22.778 1.00 95.12 267 LYS A O 1
ATOM 2170 N N . LYS A 1 268 ? 8.709 17.912 -20.954 1.00 96.25 268 LYS A N 1
ATOM 2171 C CA . LYS A 1 268 ? 9.660 16.814 -21.203 1.00 96.25 268 LYS A CA 1
ATOM 2172 C C . LYS A 1 268 ? 9.134 15.748 -22.160 1.00 96.25 268 LYS A C 1
ATOM 2174 O O . LYS A 1 268 ? 9.909 15.258 -22.969 1.00 96.25 268 LYS A O 1
ATOM 2179 N N . ALA A 1 269 ? 7.852 15.407 -22.070 1.00 96.88 269 ALA A N 1
ATOM 2180 C CA . ALA A 1 269 ? 7.287 14.290 -22.812 1.00 96.88 269 ALA A CA 1
ATOM 2181 C C . ALA A 1 269 ? 7.117 14.603 -24.306 1.00 96.88 269 ALA A C 1
ATOM 2183 O O . ALA A 1 269 ? 6.657 15.689 -24.701 1.00 96.88 269 ALA A O 1
ATOM 2184 N N . ASN A 1 270 ? 7.390 13.604 -25.140 1.00 97.19 270 ASN A N 1
ATOM 2185 C CA . ASN A 1 270 ? 6.915 13.557 -26.508 1.00 97.19 270 ASN A CA 1
ATOM 2186 C C . ASN A 1 270 ? 5.398 13.338 -26.490 1.00 97.19 270 ASN A C 1
ATOM 2188 O O . ASN A 1 270 ? 4.890 12.261 -26.186 1.00 97.19 270 ASN A O 1
ATOM 2192 N N . TYR A 1 271 ? 4.649 14.383 -26.841 1.00 96.75 271 TYR A N 1
ATOM 2193 C CA . TYR A 1 271 ? 3.193 14.329 -26.784 1.00 96.75 271 TYR A CA 1
ATOM 2194 C C . TYR A 1 271 ? 2.605 13.205 -27.646 1.00 96.75 271 TYR A C 1
ATOM 2196 O O . TYR A 1 271 ? 1.662 12.561 -27.206 1.00 96.75 271 TYR A O 1
ATOM 2204 N N . ALA A 1 272 ? 3.133 12.977 -28.852 1.00 96.44 272 ALA A N 1
ATOM 2205 C CA . ALA A 1 272 ? 2.560 12.015 -29.792 1.00 96.44 272 ALA A CA 1
ATOM 2206 C C . ALA A 1 272 ? 2.781 10.560 -29.352 1.00 96.44 272 ALA A C 1
ATOM 2208 O O . ALA A 1 272 ? 1.908 9.724 -29.570 1.00 96.44 272 ALA A O 1
ATOM 2209 N N . GLU A 1 273 ? 3.923 10.282 -28.723 1.00 96.94 273 GLU A N 1
ATOM 2210 C CA . GLU A 1 273 ? 4.357 8.926 -28.367 1.00 96.94 273 GLU A CA 1
ATOM 2211 C C . GLU A 1 273 ? 4.030 8.554 -26.917 1.00 96.94 273 GLU A C 1
ATOM 2213 O O . GLU A 1 273 ? 3.723 7.400 -26.643 1.00 96.94 273 GLU A O 1
ATOM 2218 N N . GLU A 1 274 ? 4.057 9.514 -25.989 1.00 96.88 274 GLU A N 1
ATOM 2219 C CA . GLU A 1 274 ? 3.992 9.219 -24.551 1.00 96.88 274 GLU A CA 1
ATOM 2220 C C . GLU A 1 274 ? 2.706 9.719 -23.884 1.00 96.88 274 GLU A C 1
ATOM 2222 O O . GLU A 1 274 ? 2.251 9.126 -22.913 1.00 96.88 274 GLU A O 1
ATOM 2227 N N . ILE A 1 275 ? 2.087 10.796 -24.387 1.00 97.12 275 ILE A N 1
ATOM 2228 C CA . ILE A 1 275 ? 0.848 11.346 -23.800 1.00 97.12 275 ILE A CA 1
ATOM 2229 C C . ILE A 1 275 ? -0.376 10.912 -24.597 1.00 97.12 275 ILE A C 1
ATOM 2231 O O . ILE A 1 275 ? -1.332 10.389 -24.033 1.00 97.12 275 ILE A O 1
ATOM 2235 N N . GLN A 1 276 ? -0.371 11.158 -25.905 1.00 96.31 276 GLN A N 1
ATOM 2236 C CA . GLN A 1 276 ? -1.522 10.951 -26.773 1.00 96.31 276 GLN A CA 1
ATOM 2237 C C . GLN A 1 276 ? -2.069 9.511 -26.720 1.00 96.31 276 GLN A C 1
ATOM 2239 O O . GLN A 1 276 ? -3.291 9.381 -26.669 1.00 96.31 276 GLN A O 1
ATOM 2244 N N . PRO A 1 277 ? -1.242 8.441 -26.681 1.00 96.00 277 PRO A N 1
ATOM 2245 C CA . PRO A 1 277 ? -1.750 7.067 -26.601 1.00 96.00 277 PRO A CA 1
ATOM 2246 C C . PRO A 1 277 ? -2.438 6.730 -25.274 1.00 96.00 277 PRO A C 1
ATOM 2248 O O . PRO A 1 277 ? -3.157 5.738 -25.195 1.00 96.00 277 PRO A O 1
ATOM 2251 N N . LEU A 1 278 ? -2.209 7.537 -24.235 1.00 96.19 278 LEU A N 1
ATOM 2252 C CA . LEU A 1 278 ? -2.775 7.359 -22.899 1.00 96.19 278 LEU A CA 1
ATOM 2253 C C . LEU A 1 278 ? -4.001 8.255 -22.650 1.00 96.19 278 LEU A C 1
ATOM 2255 O O . LEU A 1 278 ? -4.568 8.217 -21.558 1.00 96.19 278 LEU A O 1
ATOM 2259 N N . ILE A 1 279 ? -4.405 9.071 -23.632 1.00 97.38 279 ILE A N 1
ATOM 2260 C CA . ILE A 1 279 ? -5.594 9.919 -23.517 1.00 97.38 279 ILE A CA 1
ATOM 2261 C C . ILE A 1 279 ? -6.853 9.050 -23.462 1.00 97.38 279 ILE A C 1
ATOM 2263 O O . ILE A 1 279 ? -7.043 8.145 -24.273 1.00 97.38 279 ILE A O 1
ATOM 2267 N N . ASP A 1 280 ? -7.732 9.362 -22.515 1.00 96.75 280 ASP A N 1
ATOM 2268 C CA . ASP A 1 280 ? -8.993 8.666 -22.317 1.00 96.75 280 ASP A CA 1
ATOM 2269 C C . ASP A 1 280 ? -9.988 8.973 -23.445 1.00 96.75 280 ASP A C 1
ATOM 2271 O O . ASP A 1 280 ? -10.350 10.125 -23.713 1.00 96.75 280 ASP A O 1
ATOM 2275 N N . ASN A 1 281 ? -10.472 7.917 -24.097 1.00 95.94 281 ASN A N 1
ATOM 2276 C CA . ASN A 1 281 ? -11.443 8.038 -25.182 1.00 95.94 281 ASN A CA 1
ATOM 2277 C C . ASN A 1 281 ? -12.816 8.523 -24.686 1.00 95.94 281 ASN A C 1
ATOM 2279 O O . ASN A 1 281 ? -13.553 9.150 -25.450 1.00 95.94 281 ASN A O 1
ATOM 2283 N N . GLY A 1 282 ? -13.164 8.258 -23.421 1.00 96.25 282 GLY A N 1
ATOM 2284 C CA . GLY A 1 282 ? -14.389 8.756 -22.795 1.00 96.25 282 GLY A CA 1
ATOM 2285 C C . GLY A 1 282 ? -14.394 10.280 -22.709 1.00 96.25 282 GLY A C 1
ATOM 2286 O O . GLY A 1 282 ? -15.350 10.915 -23.155 1.00 96.25 282 GLY A O 1
ATOM 2287 N N . PHE A 1 283 ? -13.288 10.870 -22.252 1.00 96.50 283 PHE A N 1
ATOM 2288 C CA . PHE A 1 283 ? -13.087 12.319 -22.235 1.00 96.50 283 PHE A CA 1
ATOM 2289 C C . PHE A 1 283 ? -13.200 12.935 -23.637 1.00 96.50 283 PHE A C 1
ATOM 2291 O O . PHE A 1 283 ? -13.889 13.939 -23.822 1.00 96.50 283 PHE A O 1
ATOM 2298 N N . LEU A 1 284 ? -12.549 12.336 -24.642 1.00 96.12 284 LEU A N 1
ATOM 2299 C CA . LEU A 1 284 ? -12.620 12.819 -26.027 1.00 96.12 284 LEU A CA 1
ATOM 2300 C C . LEU A 1 284 ? -14.062 12.833 -26.547 1.00 96.12 284 LEU A C 1
ATOM 2302 O O . LEU A 1 284 ? -14.510 13.843 -27.096 1.00 96.12 284 LEU A O 1
ATOM 2306 N N . LYS A 1 285 ? -14.804 11.745 -26.310 1.00 96.19 285 LYS A N 1
ATOM 2307 C CA . LYS A 1 285 ? -16.212 11.618 -26.695 1.00 96.19 285 LYS A CA 1
ATOM 2308 C C . LYS A 1 285 ? -17.092 12.656 -25.996 1.00 96.19 285 LYS A C 1
ATOM 2310 O O . LYS A 1 285 ? -17.894 13.300 -26.664 1.00 96.19 285 LYS A O 1
ATOM 2315 N N . GLU A 1 286 ? -16.922 12.856 -24.688 1.00 95.44 286 GLU A N 1
ATOM 2316 C CA . GLU A 1 286 ? -17.668 13.859 -23.910 1.00 95.44 286 GLU A CA 1
ATOM 2317 C C . GLU A 1 286 ? -17.440 15.281 -24.444 1.00 95.44 286 GLU A C 1
ATOM 2319 O O . GLU A 1 286 ? -18.363 16.091 -24.499 1.00 95.44 286 GLU A O 1
ATOM 2324 N N . LYS A 1 287 ? -16.212 15.586 -24.878 1.00 94.06 287 LYS A N 1
ATOM 2325 C CA . LYS A 1 287 ? -15.850 16.898 -25.430 1.00 94.06 287 LYS A CA 1
ATOM 2326 C C . LYS A 1 287 ? -16.115 17.042 -26.932 1.00 94.06 287 LYS A C 1
ATOM 2328 O O . LYS A 1 287 ? -15.829 18.105 -27.477 1.00 94.06 287 LYS A O 1
ATOM 2333 N N . GLY A 1 288 ? -16.635 16.011 -27.604 1.00 93.94 288 GLY A N 1
ATOM 2334 C CA . GLY A 1 288 ? -16.861 16.026 -29.054 1.00 93.94 288 GLY A CA 1
ATOM 2335 C C . GLY A 1 288 ? -15.569 16.166 -29.871 1.00 93.94 288 GLY A C 1
ATOM 2336 O O . GLY A 1 288 ? -15.576 16.765 -30.944 1.00 93.94 288 GLY A O 1
ATOM 2337 N N . LEU A 1 289 ? -14.445 15.662 -29.353 1.00 92.56 289 LEU A N 1
ATOM 2338 C CA . LEU A 1 289 ? -13.127 15.765 -29.978 1.00 92.56 289 LEU A CA 1
ATOM 2339 C C . LEU A 1 289 ? -12.720 14.422 -30.589 1.00 92.56 289 LEU A C 1
ATOM 2341 O O . LEU A 1 289 ? -12.758 13.398 -29.918 1.00 92.56 289 LEU A O 1
ATOM 2345 N N . GLY A 1 290 ? -12.246 14.424 -31.838 1.00 90.62 290 GLY A N 1
ATOM 2346 C CA . GLY A 1 290 ? -11.644 13.225 -32.443 1.00 90.62 290 GLY A CA 1
ATOM 2347 C C . GLY A 1 290 ? -10.231 12.935 -31.926 1.00 90.62 290 GLY A C 1
ATOM 2348 O O . GLY A 1 290 ? -9.794 11.790 -31.880 1.00 90.62 290 GLY A O 1
ATOM 2349 N N . LYS A 1 291 ? -9.504 13.984 -31.529 1.00 93.44 291 LYS A N 1
ATOM 2350 C CA . LYS A 1 291 ? -8.155 13.914 -30.964 1.00 93.44 291 LYS A CA 1
ATOM 2351 C C . LYS A 1 291 ? -7.863 15.199 -30.200 1.00 93.44 291 LYS A C 1
ATOM 2353 O O . LYS A 1 291 ? -8.353 16.268 -30.559 1.00 93.44 291 LYS A O 1
ATOM 2358 N N . LEU A 1 292 ? -7.030 15.096 -29.171 1.00 95.12 292 LEU A N 1
ATOM 2359 C CA . LEU A 1 292 ? -6.499 16.246 -28.454 1.00 95.12 292 LEU A CA 1
ATOM 2360 C C . LEU A 1 292 ? -5.087 16.553 -28.973 1.00 95.12 292 LEU A C 1
ATOM 2362 O O . LEU A 1 292 ? -4.266 15.653 -29.131 1.00 95.12 292 LEU A O 1
ATOM 2366 N N . THR A 1 293 ? -4.804 17.813 -29.298 1.00 95.50 293 THR A N 1
ATOM 2367 C CA . THR A 1 293 ? -3.453 18.255 -29.687 1.00 95.50 293 THR A CA 1
ATOM 2368 C C . THR A 1 293 ? -2.638 18.667 -28.461 1.00 95.50 293 THR A C 1
ATOM 2370 O O . THR A 1 293 ? -3.204 19.036 -27.429 1.00 95.50 293 THR A O 1
ATOM 2373 N N . LYS A 1 294 ? -1.300 18.714 -28.582 1.00 95.62 294 LYS A N 1
ATOM 2374 C CA . LYS A 1 294 ? -0.406 19.194 -27.508 1.00 95.62 294 LYS A CA 1
ATOM 2375 C C . LYS A 1 294 ? -0.818 20.575 -26.990 1.00 95.62 294 LYS A C 1
ATOM 2377 O O . LYS A 1 294 ? -0.888 20.787 -25.782 1.00 95.62 294 LYS A O 1
ATOM 2382 N N . CYS A 1 295 ? -1.125 21.502 -27.899 1.00 95.12 295 CYS A N 1
ATOM 2383 C CA . CYS A 1 295 ? -1.529 22.865 -27.556 1.00 95.12 295 CYS A CA 1
ATOM 2384 C C . CYS A 1 295 ? -2.871 22.909 -26.816 1.00 95.12 295 CYS A C 1
ATOM 2386 O O . CYS A 1 295 ? -3.008 23.673 -25.862 1.00 95.12 295 CYS A O 1
ATOM 2388 N N . GLN A 1 296 ? -3.849 22.096 -27.228 1.00 95.94 296 GLN A N 1
ATOM 2389 C CA . GLN A 1 296 ? -5.133 21.999 -26.530 1.00 95.94 296 GLN A CA 1
ATOM 2390 C C . GLN A 1 296 ? -4.953 21.376 -25.145 1.00 95.94 296 GLN A C 1
ATOM 2392 O O . GLN A 1 296 ? -5.372 21.970 -24.154 1.00 95.94 296 GLN A O 1
ATOM 2397 N N . PHE A 1 297 ? -4.253 20.240 -25.059 1.00 96.94 297 PHE A N 1
ATOM 2398 C CA . PHE A 1 297 ? -3.977 19.563 -23.794 1.00 96.94 297 PHE A CA 1
ATOM 2399 C C . PHE A 1 297 ? -3.260 20.481 -22.801 1.00 96.94 297 PHE A C 1
ATOM 2401 O O . PHE A 1 297 ? -3.680 20.595 -21.654 1.00 96.94 297 PHE A O 1
ATOM 2408 N N . ALA A 1 298 ? -2.226 21.207 -23.238 1.00 95.94 298 ALA A N 1
ATOM 2409 C CA . ALA A 1 298 ? -1.472 22.112 -22.373 1.00 95.94 298 ALA A CA 1
ATOM 2410 C C . ALA A 1 298 ? -2.340 23.229 -21.761 1.00 95.94 298 ALA A C 1
ATOM 2412 O O . ALA A 1 298 ? -2.110 23.626 -20.613 1.00 95.94 298 ALA A O 1
ATOM 2413 N N . LYS A 1 299 ? -3.360 23.694 -22.492 1.00 96.00 299 LYS A N 1
ATOM 2414 C CA . LYS A 1 299 ? -4.279 24.761 -22.070 1.00 96.00 299 LYS A CA 1
ATOM 2415 C C . LYS A 1 299 ? -5.426 24.282 -21.176 1.00 96.00 299 LYS A C 1
ATOM 2417 O O . LYS A 1 299 ? -6.052 25.122 -20.536 1.00 96.00 299 LYS A O 1
ATOM 2422 N N . LEU A 1 300 ? -5.683 22.975 -21.086 1.00 96.56 300 LEU A N 1
ATOM 2423 C CA . LEU A 1 300 ? -6.763 22.448 -20.248 1.00 96.56 300 LEU A CA 1
ATOM 2424 C C . LEU A 1 300 ? -6.595 22.848 -18.767 1.00 96.56 300 LEU A C 1
ATOM 2426 O O . LEU A 1 300 ? -5.469 22.858 -18.251 1.00 96.56 300 LEU A O 1
ATOM 2430 N N . PRO A 1 301 ? -7.688 23.121 -18.036 1.00 96.12 301 PRO A N 1
ATOM 2431 C CA . PRO A 1 301 ? -7.668 23.159 -16.575 1.00 96.12 301 PRO A CA 1
ATOM 2432 C C . PRO A 1 301 ? -7.098 21.860 -15.986 1.00 96.12 301 PRO A C 1
ATOM 2434 O O . PRO A 1 301 ? -7.199 20.804 -16.599 1.00 96.12 301 PRO A O 1
ATOM 2437 N N . ILE A 1 302 ? -6.522 21.900 -14.778 1.00 95.81 302 ILE A N 1
ATOM 2438 C CA . ILE A 1 302 ? -5.914 20.703 -14.151 1.00 95.81 302 ILE A CA 1
ATOM 2439 C C . ILE A 1 302 ? -6.925 19.557 -14.015 1.00 95.81 302 ILE A C 1
ATOM 2441 O O . ILE A 1 302 ? -6.572 18.410 -14.265 1.00 95.81 302 ILE A O 1
ATOM 2445 N N . LYS A 1 303 ? -8.178 19.870 -13.662 1.00 95.88 303 LYS A N 1
ATOM 2446 C CA . LYS A 1 303 ? -9.257 18.879 -13.574 1.00 95.88 303 LYS A CA 1
ATOM 2447 C C . LYS A 1 303 ? -9.469 18.165 -14.911 1.00 95.88 303 LYS A C 1
ATOM 2449 O O . LYS A 1 303 ? -9.514 16.943 -14.941 1.00 95.88 303 LYS A O 1
ATOM 2454 N N . ASP A 1 304 ? -9.517 18.921 -16.003 1.00 96.81 304 ASP A N 1
ATOM 2455 C CA . ASP A 1 304 ? -9.721 18.370 -17.343 1.00 96.81 304 ASP A CA 1
ATOM 2456 C C . ASP A 1 304 ? -8.471 17.655 -17.859 1.00 96.81 304 ASP A C 1
ATOM 2458 O O . ASP A 1 304 ? -8.598 16.648 -18.539 1.00 96.81 304 ASP A O 1
ATOM 2462 N N . LYS A 1 305 ? -7.260 18.103 -17.494 1.00 97.31 305 LYS A N 1
ATOM 2463 C CA . LYS A 1 305 ? -6.027 17.338 -17.752 1.00 97.31 305 LYS A CA 1
ATOM 2464 C C . LYS A 1 305 ? -6.074 15.978 -17.070 1.00 97.31 305 LYS A C 1
ATOM 2466 O O . LYS A 1 305 ? -5.731 14.982 -17.695 1.00 97.31 305 LYS A O 1
ATOM 2471 N N . ALA A 1 306 ? -6.503 15.946 -15.810 1.00 97.25 306 ALA A N 1
ATOM 2472 C CA . ALA A 1 306 ? -6.618 14.708 -15.058 1.00 97.25 306 ALA A CA 1
ATOM 2473 C C . ALA A 1 306 ? -7.740 13.807 -15.588 1.00 97.25 306 ALA A C 1
ATOM 2475 O O . ALA A 1 306 ? -7.588 12.599 -15.560 1.00 97.25 306 ALA A O 1
ATOM 2476 N N . ALA A 1 307 ? -8.836 14.360 -16.110 1.00 97.19 307 ALA A N 1
ATOM 2477 C CA . ALA A 1 307 ? -9.865 13.566 -16.780 1.00 97.19 307 ALA A CA 1
ATOM 2478 C C . ALA A 1 307 ? -9.389 13.033 -18.145 1.00 97.19 307 ALA A C 1
ATOM 2480 O O . ALA A 1 307 ? -9.627 11.876 -18.468 1.00 97.19 307 ALA A O 1
ATOM 2481 N N . ALA A 1 308 ? -8.679 13.857 -18.923 1.00 97.56 308 ALA A N 1
ATOM 2482 C CA . ALA A 1 308 ? -8.161 13.494 -20.240 1.00 97.56 308 ALA A CA 1
ATOM 2483 C C . ALA A 1 308 ? -7.019 12.474 -20.178 1.00 97.56 308 ALA A C 1
ATOM 2485 O O . ALA A 1 308 ? -6.922 11.623 -21.049 1.00 97.56 308 ALA A O 1
ATOM 2486 N N . LEU A 1 309 ? -6.145 12.568 -19.176 1.00 97.88 309 LEU A N 1
ATOM 2487 C CA . LEU A 1 309 ? -5.049 11.637 -18.919 1.00 97.88 309 LEU A CA 1
ATOM 2488 C C . LEU A 1 309 ? -5.199 11.118 -17.482 1.00 97.88 309 LEU A C 1
ATOM 2490 O O . LEU A 1 309 ? -4.523 11.629 -16.587 1.00 97.88 309 LEU A O 1
ATOM 2494 N N . PRO A 1 310 ? -6.104 10.160 -17.216 1.00 97.19 310 PRO A N 1
ATOM 2495 C CA . PRO A 1 310 ? -6.450 9.725 -15.856 1.00 97.19 310 PRO A CA 1
ATOM 2496 C C . PRO A 1 310 ? -5.300 9.051 -15.119 1.00 97.19 310 PRO A C 1
ATOM 2498 O O . PRO A 1 310 ? -5.200 9.148 -13.891 1.00 97.19 310 PRO A O 1
ATOM 2501 N N . PHE A 1 311 ? -4.389 8.430 -15.862 1.00 97.25 311 PHE A N 1
ATOM 2502 C CA . PHE A 1 311 ? -3.261 7.711 -15.304 1.00 97.25 311 PHE A CA 1
ATOM 2503 C C . PHE A 1 311 ? -1.960 8.061 -16.014 1.00 97.25 311 PHE A C 1
ATOM 2505 O O . PHE A 1 311 ? -1.936 8.315 -17.215 1.00 97.25 311 PHE A O 1
ATOM 2512 N N . LEU A 1 312 ? -0.871 8.029 -15.253 1.00 96.56 312 LEU A N 1
ATOM 2513 C CA . LEU A 1 312 ? 0.486 8.015 -15.772 1.00 96.56 312 LEU A CA 1
ATOM 2514 C C . LEU A 1 312 ? 1.016 6.588 -15.722 1.00 96.56 312 LEU A C 1
ATOM 2516 O O . LEU A 1 312 ? 0.896 5.901 -14.697 1.00 96.56 312 LEU A O 1
ATOM 2520 N N . ASP A 1 313 ? 1.635 6.170 -16.815 1.00 94.38 313 ASP A N 1
ATOM 2521 C CA . ASP A 1 313 ? 2.467 4.980 -16.841 1.00 94.38 313 ASP A CA 1
ATOM 2522 C C . ASP A 1 313 ? 3.834 5.252 -16.185 1.00 94.38 313 ASP A C 1
ATOM 2524 O O . ASP A 1 313 ? 4.058 6.291 -15.553 1.00 94.38 313 ASP A O 1
ATOM 2528 N N . GLN A 1 314 ? 4.750 4.288 -16.286 1.00 92.75 314 GLN A N 1
ATOM 2529 C CA . GLN A 1 314 ? 6.088 4.436 -15.723 1.00 92.75 314 GLN A CA 1
ATOM 2530 C C . GLN A 1 314 ? 6.867 5.587 -16.378 1.00 92.75 314 GLN A C 1
ATOM 2532 O O . GLN A 1 314 ? 7.443 6.397 -15.655 1.00 92.75 314 GLN A O 1
ATOM 2537 N N . ASN A 1 315 ? 6.841 5.689 -17.710 1.00 92.81 315 ASN A N 1
ATOM 2538 C CA . ASN A 1 315 ? 7.635 6.663 -18.458 1.00 92.81 315 ASN A CA 1
ATOM 2539 C C . ASN A 1 315 ? 7.275 8.094 -18.052 1.00 92.81 315 ASN A C 1
ATOM 2541 O O . ASN A 1 315 ? 8.139 8.853 -17.611 1.00 92.81 315 ASN A O 1
ATOM 2545 N N . LEU A 1 316 ? 5.986 8.447 -18.096 1.00 95.44 316 LEU A N 1
ATOM 2546 C CA . LEU A 1 316 ? 5.537 9.786 -17.707 1.00 95.44 316 LEU A CA 1
ATOM 2547 C C . LEU A 1 316 ? 5.792 10.076 -16.224 1.00 95.44 316 LEU A C 1
ATOM 2549 O O . LEU A 1 316 ? 6.113 11.205 -15.844 1.00 95.44 316 LEU A O 1
ATOM 2553 N N . ARG A 1 317 ? 5.654 9.065 -15.362 1.00 94.31 317 ARG A N 1
ATOM 2554 C CA . ARG A 1 317 ? 5.894 9.202 -13.923 1.00 94.31 317 ARG A CA 1
ATOM 2555 C C . ARG A 1 317 ? 7.369 9.442 -13.597 1.00 94.31 317 ARG A C 1
ATOM 2557 O O . ARG A 1 317 ? 7.664 10.183 -12.652 1.00 94.31 317 ARG A O 1
ATOM 2564 N N . ASP A 1 318 ? 8.291 8.837 -14.334 1.00 92.50 318 ASP A N 1
ATOM 2565 C CA . ASP A 1 318 ? 9.732 8.968 -14.098 1.00 92.50 318 ASP A CA 1
ATOM 2566 C C . ASP A 1 318 ? 10.261 10.364 -14.463 1.00 92.50 318 ASP A C 1
ATOM 2568 O O . ASP A 1 318 ? 11.199 10.848 -13.833 1.00 92.50 318 ASP A O 1
ATOM 2572 N N . MET A 1 319 ? 9.558 11.096 -15.334 1.00 93.94 319 MET A N 1
ATOM 2573 C CA . MET A 1 319 ? 9.853 12.503 -15.652 1.00 93.94 319 MET A CA 1
ATOM 2574 C C . MET A 1 319 ? 9.580 13.482 -14.501 1.00 93.94 319 MET A C 1
ATOM 2576 O O . MET A 1 319 ? 10.092 14.614 -14.510 1.00 93.94 319 MET A O 1
ATOM 2580 N N . VAL A 1 320 ? 8.755 13.071 -13.530 1.00 93.38 320 VAL A N 1
ATOM 2581 C CA . VAL A 1 320 ? 8.382 13.884 -12.370 1.00 93.38 320 VAL A CA 1
ATOM 2582 C C . VAL A 1 320 ? 9.348 13.607 -11.213 1.00 93.38 320 VAL A C 1
ATOM 2584 O O . VAL A 1 320 ? 9.458 12.455 -10.773 1.00 93.38 320 VAL A O 1
ATOM 2587 N N . PRO A 1 321 ? 10.022 14.639 -10.671 1.00 90.62 321 PRO A N 1
ATOM 2588 C CA . PRO A 1 321 ? 10.951 14.459 -9.563 1.00 90.62 321 PRO A CA 1
ATOM 2589 C C . PRO A 1 321 ? 10.232 14.031 -8.277 1.00 90.62 321 PRO A C 1
ATOM 2591 O O . PRO A 1 321 ? 9.048 14.317 -8.067 1.00 90.62 321 PRO A O 1
ATOM 2594 N N . LEU A 1 322 ? 10.965 13.372 -7.375 1.00 89.69 322 LEU A N 1
ATOM 2595 C CA . LEU A 1 322 ? 10.467 13.112 -6.027 1.00 89.69 322 LEU A CA 1
ATOM 2596 C C . LEU A 1 322 ? 10.191 14.425 -5.289 1.00 89.69 322 LEU A C 1
ATOM 2598 O O . LEU A 1 322 ? 10.963 15.382 -5.341 1.00 89.69 322 LEU A O 1
ATOM 2602 N N . ARG A 1 323 ? 9.082 14.454 -4.548 1.00 89.62 323 ARG A N 1
ATOM 2603 C CA . ARG A 1 323 ? 8.768 15.573 -3.658 1.00 89.62 323 ARG A CA 1
ATOM 2604 C C . ARG A 1 323 ? 9.698 15.534 -2.443 1.00 89.62 323 ARG A C 1
ATOM 2606 O O . ARG A 1 323 ? 9.894 14.449 -1.892 1.00 89.62 323 ARG A O 1
ATOM 2613 N N . PRO A 1 324 ? 10.172 16.691 -1.949 1.00 77.62 324 PRO A N 1
ATOM 2614 C CA . PRO A 1 324 ? 10.848 16.754 -0.661 1.00 77.62 324 PRO A CA 1
ATOM 2615 C C . PRO A 1 324 ? 9.966 16.145 0.434 1.00 77.62 324 PRO A C 1
ATOM 2617 O O . PRO A 1 324 ? 8.760 16.422 0.492 1.00 77.62 324 PRO A O 1
ATOM 2620 N N . ILE A 1 325 ? 10.547 15.328 1.314 1.00 71.81 325 ILE A N 1
ATOM 2621 C CA . ILE A 1 325 ? 9.820 14.807 2.471 1.00 71.81 325 ILE A CA 1
ATOM 2622 C C . ILE A 1 325 ? 9.789 15.911 3.530 1.00 71.81 325 ILE A C 1
ATOM 2624 O O . ILE A 1 325 ? 10.782 16.193 4.193 1.00 71.81 325 ILE A O 1
ATOM 2628 N N . VAL A 1 326 ? 8.640 16.567 3.682 1.00 58.72 326 VAL A N 1
ATOM 2629 C CA . VAL A 1 326 ? 8.459 17.618 4.689 1.00 58.72 326 VAL A CA 1
ATOM 2630 C C . VAL A 1 326 ? 7.901 16.989 5.965 1.00 58.72 326 VAL A C 1
ATOM 2632 O O . VAL A 1 326 ? 6.767 16.508 5.985 1.00 58.72 326 VAL A O 1
ATOM 2635 N N . SER A 1 327 ? 8.673 17.001 7.055 1.00 51.81 327 SER A N 1
ATOM 2636 C CA . SER A 1 327 ? 8.160 16.626 8.379 1.00 51.81 327 SER A CA 1
ATOM 2637 C C . SER A 1 327 ? 7.192 17.707 8.867 1.00 51.81 327 SER A C 1
ATOM 2639 O O . SER A 1 327 ? 7.623 18.745 9.363 1.00 51.81 327 SER A O 1
ATOM 2641 N N . ALA A 1 328 ? 5.882 17.468 8.785 1.00 43.78 328 ALA A N 1
ATOM 2642 C CA . ALA A 1 328 ? 4.909 18.336 9.442 1.00 43.78 328 ALA A CA 1
ATOM 2643 C C . ALA A 1 328 ? 5.113 18.290 10.969 1.00 43.78 328 ALA A C 1
ATOM 2645 O O . ALA A 1 328 ? 5.126 17.217 11.576 1.00 43.78 328 ALA A O 1
ATOM 2646 N N . LEU A 1 329 ? 5.277 19.455 11.601 1.00 37.72 329 LEU A N 1
ATOM 2647 C CA . LEU A 1 329 ? 5.275 19.580 13.059 1.00 37.72 329 LEU A CA 1
ATOM 2648 C C . LEU A 1 329 ? 3.869 19.239 13.576 1.00 37.72 329 LEU A C 1
ATOM 2650 O O . LEU A 1 329 ? 2.901 19.923 13.241 1.00 37.72 329 LEU A O 1
ATOM 2654 N N . GLN A 1 330 ? 3.736 18.194 14.398 1.00 36.66 330 GLN A N 1
ATOM 2655 C CA . GLN A 1 330 ? 2.498 17.962 15.146 1.00 36.66 330 GLN A CA 1
ATOM 2656 C C . GLN A 1 330 ? 2.327 19.102 16.156 1.00 36.66 330 GLN A C 1
ATOM 2658 O O . GLN A 1 330 ? 3.046 19.174 17.145 1.00 36.66 330 GLN A O 1
ATOM 2663 N N . LYS A 1 331 ? 1.383 20.013 15.892 1.00 32.97 331 LYS A N 1
ATOM 2664 C CA . LYS A 1 331 ? 1.191 21.238 16.688 1.00 32.97 331 LYS A CA 1
ATOM 2665 C C . LYS A 1 331 ? 0.551 21.019 18.065 1.00 32.97 331 LYS A C 1
ATOM 2667 O O . LYS A 1 331 ? 0.476 21.971 18.830 1.00 32.97 331 LYS A O 1
ATOM 2672 N N . LYS A 1 332 ? 0.063 19.816 18.395 1.00 36.59 332 LYS A N 1
ATOM 2673 C CA . LYS A 1 332 ? -0.553 19.527 19.701 1.00 36.59 332 LYS A CA 1
ATOM 2674 C C . LYS A 1 332 ? -0.239 18.104 20.152 1.00 36.59 332 LYS A C 1
ATOM 2676 O O . LYS A 1 332 ? -0.453 17.153 19.400 1.00 36.59 332 LYS A O 1
ATOM 2681 N N . HIS A 1 333 ? 0.241 17.977 21.384 1.00 38.69 333 HIS A N 1
ATOM 2682 C CA . HIS A 1 333 ? 0.306 16.700 22.081 1.00 38.69 333 HIS A CA 1
ATOM 2683 C C . HIS A 1 333 ? -1.113 16.265 22.453 1.00 38.69 333 HIS A C 1
ATOM 2685 O O . HIS A 1 333 ? -1.926 17.078 22.887 1.00 38.69 333 HIS A O 1
ATOM 2691 N N . TYR A 1 334 ? -1.416 14.983 22.261 1.00 37.22 334 TYR A N 1
ATOM 2692 C CA . TYR A 1 334 ? -2.592 14.380 22.875 1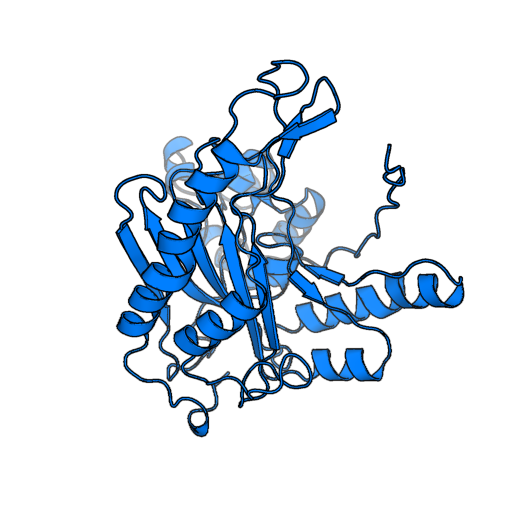.00 37.22 334 TYR A CA 1
ATOM 2693 C C . TYR A 1 334 ? -2.385 14.416 24.392 1.00 37.22 334 TYR A C 1
ATOM 2695 O O . TYR A 1 334 ? -1.442 13.798 24.886 1.00 37.22 334 TYR A O 1
ATOM 2703 N N . GLN A 1 335 ? -3.216 15.171 25.106 1.00 31.75 335 GLN A N 1
ATOM 2704 C CA . GLN A 1 335 ? -3.318 15.051 26.554 1.00 31.75 335 GLN A CA 1
ATOM 2705 C C . GLN A 1 335 ? -4.300 13.922 26.849 1.00 31.75 335 GLN A C 1
ATOM 2707 O O . GLN A 1 335 ? -5.405 13.892 26.304 1.00 31.75 335 GLN A O 1
ATOM 2712 N N . ARG A 1 336 ? -3.851 12.958 27.653 1.00 29.98 336 ARG A N 1
ATOM 2713 C CA . ARG A 1 336 ? -4.738 11.985 28.284 1.00 29.98 336 ARG A CA 1
ATOM 2714 C C . ARG A 1 336 ? -5.527 12.797 29.316 1.00 29.98 336 ARG A C 1
ATOM 2716 O O . ARG A 1 336 ? -4.893 13.367 30.200 1.00 29.98 336 ARG A O 1
ATOM 2723 N N . GLY A 1 337 ? -6.827 12.969 29.079 1.00 33.44 337 GLY A N 1
ATOM 2724 C CA . GLY A 1 337 ? -7.743 13.517 30.080 1.00 33.44 337 GLY A CA 1
ATOM 2725 C C . GLY A 1 337 ? -7.849 12.574 31.263 1.00 33.44 337 GLY A C 1
ATOM 2726 O O . GLY A 1 337 ? -7.725 11.348 31.016 1.00 33.44 337 GLY A O 1
#

Secondary structure (DSSP, 8-state):
----GGG-----HHHHHHHHIIIIIIHHHHHHHHHHHHH--------HHHHHHHHHHHHT--B---TTSS-SBTT--EEEEEE-TT--EEETTT--EE-TT-SS-TTT----EE------EEE---SHHHHHHHHT-S-EEEEEEE-TTGGGT--S-EEEEEEEE-TTSGGGTHHHHHHHHHIIIIIHHHHHTT----PEEE-TTSHHHHHT--EEEEEEEEESTTSS-EEEEEEE--TTS--STTSPPPPEEGGG--HHHHHHHHHHS-IIIIIGGGS-HHHHHHTT-S---HHHHHHS-HHHHHHHS-EE-HHHHHTSPPPP-------------

Foldseek 3Di:
DFQDVVQQAQPPLVVVLVVLCVPPPQVQLLVLVVVCVVPVDFSDDDCAVVQLVNLCSQQSGHAPPCPPPAASTPSSEAEWEKELAFDFKAAPPPRDTDTLPDCADPVPRHSRIGRDRWIFTFADDQDVVSLVCVLQGQKYKYWYWHQPCVVVSDRQKIKIWIKMFGNPDPLQVLVSVQQVLCVPPAAVVCVVVVHDGGTDGHHPLALSVVSSLIFTAWMWMFGRSNDDTDIGTPHHDHNRDGPDPVRWGDWRFLVNDDPVLLVLLLVPDDCVPAPFVQFDPVLCVVVVHPGADSVRLSPDDSVSVSNRRRTHTSVSSNSGDDDRDDDDPPPDDDDDD